Protein AF-A0AA48HYQ2-F1 (afdb_monomer)

Secondary structure (DSSP, 8-state):
-EEEEEEEEEEEEE-TTSSEEEEEEEETTTTEEEEEEEE-EEEETTTTEEEE-HHHHHHHHHHHHHHHS--GGGGGGGTT-EEEEEEE--SS--EEESS-----BPP-HHHHHHTTT-EEEEEEEEEE-SSBEEEEEEETTEEEEE-BBTT--B-B-EEEEGGGTEEEE-HHHHHHHHHHHHHHHSS-GGGGGGGTT-EEEEEEEEETTEEEEEEEEEE-

Foldseek 3Di:
DDKDFFWFFADWDAPPVLQKIWGWTADPVVRDIATAIQGQFDQDPVVRDTDHDPVSQVVSQVVCCVLQVGGSVPVVVSGGGTAIKAWDPDPVDTHIDRDDDPDADFDAPVNCVVAQVWDKWAFADWDDPQFFIWRWTDDPNHIHTDQAAPVRQGRGQWDQDPVRRDTHGDPVSNVSSQVSVCVQQVDGPVPVVVRGRFMKIWHWDDDPRGIHIHIHGDGD

Solvent-accessible surface area (backbone atoms only — not comparable to full-atom values): 12258 Å² total; per-residue (Å²): 118,49,80,44,74,66,19,29,26,75,47,75,49,61,50,100,79,70,51,35,38,36,42,32,24,36,34,80,90,77,73,44,78,47,57,29,75,47,64,29,46,43,76,37,83,88,76,74,39,75,39,89,32,70,69,46,33,50,51,48,32,53,47,34,37,71,77,66,70,31,44,75,92,47,50,77,77,49,56,71,43,64,42,54,37,35,37,37,79,46,90,91,64,61,51,38,31,81,54,90,74,89,63,64,50,77,59,48,73,66,54,36,68,74,32,61,90,39,45,78,40,37,32,68,44,77,47,74,75,72,34,33,40,34,47,27,28,56,58,97,89,40,38,32,57,29,41,33,32,74,88,63,54,46,24,54,18,38,45,78,38,75,96,71,77,40,71,43,61,33,75,72,41,39,58,46,16,54,50,41,47,24,66,72,69,74,41,58,73,95,52,49,78,74,46,50,65,26,33,32,36,37,34,52,44,75,61,88,94,44,51,45,44,26,34,43,80,74,42,128

Structure (mmCIF, N/CA/C/O backbone):
data_AF-A0AA48HYQ2-F1
#
_entry.id   AF-A0AA48HYQ2-F1
#
loop_
_atom_site.group_PDB
_atom_site.id
_atom_site.type_symbol
_atom_site.label_atom_id
_atom_site.label_alt_id
_atom_site.label_comp_id
_atom_site.label_asym_id
_atom_site.label_entity_id
_atom_site.label_seq_id
_atom_site.pdbx_PDB_ins_code
_atom_site.Cartn_x
_atom_site.Cartn_y
_atom_site.Cartn_z
_atom_site.occupancy
_atom_site.B_iso_or_equiv
_atom_site.auth_seq_id
_atom_site.auth_comp_id
_atom_site.auth_asym_id
_atom_site.auth_atom_id
_atom_site.pdbx_PDB_model_num
ATOM 1 N N . MET A 1 1 ? -7.459 -9.831 5.442 1.00 79.19 1 MET A N 1
ATOM 2 C CA . MET A 1 1 ? -8.419 -8.787 5.847 1.00 79.19 1 MET A CA 1
ATOM 3 C C . MET A 1 1 ? -9.728 -9.462 6.212 1.00 79.19 1 MET A C 1
ATOM 5 O O . MET A 1 1 ? -10.157 -10.344 5.475 1.00 79.19 1 MET A O 1
ATOM 9 N N . ILE A 1 2 ? -10.325 -9.075 7.335 1.00 88.38 2 ILE A N 1
ATOM 10 C CA . ILE A 1 2 ? -11.657 -9.504 7.777 1.00 88.38 2 ILE A CA 1
ATOM 11 C C . ILE A 1 2 ? -12.495 -8.239 7.964 1.00 88.38 2 ILE A C 1
ATOM 13 O O . ILE A 1 2 ? -11.988 -7.265 8.511 1.00 88.38 2 ILE A O 1
ATOM 17 N N . ILE A 1 3 ? -13.751 -8.244 7.523 1.00 92.38 3 ILE A N 1
ATOM 18 C CA . ILE A 1 3 ? -14.682 -7.138 7.776 1.00 92.38 3 ILE A CA 1
ATOM 19 C C . ILE A 1 3 ? -15.521 -7.498 8.999 1.00 92.38 3 ILE A C 1
ATOM 21 O O . ILE A 1 3 ? -16.123 -8.573 9.057 1.00 92.38 3 ILE A O 1
ATOM 25 N N . LYS A 1 4 ? -15.518 -6.614 9.992 1.00 94.19 4 LYS A N 1
ATOM 26 C CA . LYS A 1 4 ? -16.307 -6.715 11.215 1.00 94.19 4 LYS A CA 1
ATOM 27 C C . LYS A 1 4 ? -17.479 -5.755 11.121 1.00 94.19 4 LYS A C 1
ATOM 29 O O . LYS A 1 4 ? -17.257 -4.558 11.023 1.00 94.19 4 LYS A O 1
ATOM 34 N N . GLN A 1 5 ? -18.695 -6.289 11.104 1.00 95.06 5 GLN A N 1
ATOM 35 C CA . GLN A 1 5 ? -19.881 -5.505 10.770 1.00 95.06 5 GLN A CA 1
ATOM 36 C C . GLN A 1 5 ? -20.541 -4.885 11.998 1.00 95.06 5 GLN A C 1
ATOM 38 O O . GLN A 1 5 ? -20.636 -5.546 13.031 1.00 95.06 5 GLN A O 1
ATOM 43 N N . ASN A 1 6 ? -21.067 -3.668 11.842 1.00 94.69 6 ASN A N 1
ATOM 44 C CA . ASN A 1 6 ? -21.890 -2.971 12.839 1.00 94.69 6 ASN A CA 1
ATOM 45 C C . ASN A 1 6 ? -21.249 -2.840 14.237 1.00 94.69 6 ASN A C 1
ATOM 47 O O . ASN A 1 6 ? -21.914 -3.068 15.250 1.00 94.69 6 ASN A O 1
ATOM 51 N N . LEU A 1 7 ? -19.966 -2.482 14.319 1.00 97.12 7 LEU A N 1
ATOM 52 C CA . LEU A 1 7 ? -19.324 -2.229 15.610 1.00 97.12 7 LEU A CA 1
ATOM 53 C C . LEU A 1 7 ? -19.658 -0.817 16.097 1.00 97.12 7 LEU A C 1
ATOM 55 O O . LEU A 1 7 ? -19.570 0.136 15.329 1.00 97.12 7 LEU A O 1
ATOM 59 N N . GLU A 1 8 ? -19.989 -0.677 17.377 1.00 97.62 8 GLU A N 1
ATOM 60 C CA . GLU A 1 8 ? -20.376 0.602 17.984 1.00 97.62 8 GLU A CA 1
ATOM 61 C C . GLU A 1 8 ? -19.142 1.416 18.389 1.00 97.62 8 GLU A C 1
ATOM 63 O O . GLU A 1 8 ? -18.286 0.916 19.118 1.00 97.62 8 GLU A O 1
ATOM 68 N N . LEU A 1 9 ? -19.036 2.675 17.959 1.00 97.62 9 LEU A N 1
ATOM 69 C CA . LEU A 1 9 ? -18.004 3.594 18.442 1.00 97.62 9 LEU A CA 1
ATOM 70 C C . LEU A 1 9 ? -18.298 3.974 19.897 1.00 97.62 9 LEU A C 1
ATOM 72 O O . LEU A 1 9 ? -19.210 4.749 20.162 1.00 97.62 9 LEU A O 1
ATOM 76 N N . ILE A 1 10 ? -17.515 3.463 20.845 1.00 97.56 10 ILE A N 1
ATOM 77 C CA . ILE A 1 10 ? -17.779 3.646 22.283 1.00 97.56 10 ILE A CA 1
ATOM 78 C C . ILE A 1 10 ? -16.858 4.663 22.958 1.00 97.56 10 ILE A C 1
ATOM 80 O O . ILE A 1 10 ? -17.179 5.172 24.030 1.00 97.56 10 ILE A O 1
ATOM 84 N N . GLU A 1 11 ? -15.693 4.945 22.375 1.00 97.06 11 GLU A N 1
ATOM 85 C CA . GLU A 1 11 ? -14.695 5.814 22.997 1.00 97.06 11 GLU A CA 1
ATOM 86 C C . GLU A 1 11 ? -13.766 6.430 21.943 1.00 97.06 11 GLU A C 1
ATOM 88 O O . GLU A 1 11 ? -13.396 5.780 20.965 1.00 97.06 11 GLU A O 1
ATOM 93 N N . ILE A 1 12 ? -13.351 7.679 22.171 1.00 97.00 12 ILE A N 1
ATOM 94 C CA . ILE A 1 12 ? -12.308 8.359 21.396 1.00 97.00 12 ILE A CA 1
ATOM 95 C C . ILE A 1 12 ? -11.194 8.783 22.346 1.00 97.00 12 ILE A C 1
ATOM 97 O O . ILE A 1 12 ? -11.444 9.443 23.354 1.00 97.00 12 ILE A O 1
ATOM 101 N N . LYS A 1 13 ? -9.950 8.426 22.016 1.00 95.81 13 LYS A N 1
ATOM 102 C CA . LYS A 1 13 ? -8.756 8.832 22.773 1.00 95.81 13 LYS A CA 1
ATOM 103 C C . LYS A 1 13 ? -7.886 9.734 21.927 1.00 95.81 13 LYS A C 1
ATOM 105 O O . LYS A 1 13 ? -7.364 9.298 20.911 1.00 95.81 13 LYS A O 1
ATOM 110 N N . ARG A 1 14 ? -7.687 10.972 22.366 1.00 94.31 14 ARG A N 1
ATOM 111 C CA . ARG A 1 14 ? -6.786 11.935 21.720 1.00 94.31 14 ARG A CA 1
ATOM 112 C C . ARG A 1 14 ? -5.457 11.999 22.463 1.00 94.31 14 ARG A C 1
ATOM 114 O O . ARG A 1 14 ? -5.417 11.779 23.673 1.00 94.31 14 ARG A O 1
ATOM 121 N N . ASN A 1 15 ? -4.376 12.345 21.768 1.00 89.38 15 ASN A N 1
ATOM 122 C CA . ASN A 1 15 ? -3.176 12.805 22.469 1.00 89.38 15 ASN A CA 1
ATOM 123 C C . ASN A 1 15 ? -3.359 14.225 23.029 1.00 89.38 15 ASN A C 1
ATOM 125 O O . ASN A 1 15 ? -4.218 14.986 22.588 1.00 89.38 15 ASN A O 1
ATOM 129 N N . ASP A 1 16 ? -2.462 14.617 23.936 1.00 82.25 16 ASP A N 1
ATOM 130 C CA . ASP A 1 16 ? -2.460 15.940 24.583 1.00 82.25 16 ASP A CA 1
ATOM 131 C C . ASP A 1 16 ? -2.409 17.123 23.601 1.00 82.25 16 ASP A C 1
ATOM 133 O O . ASP A 1 16 ? -2.750 18.249 23.954 1.00 82.25 16 ASP A O 1
ATOM 137 N N . LYS A 1 17 ? -1.940 16.888 22.371 1.00 84.00 17 LYS A N 1
ATOM 138 C CA . LYS A 1 17 ? -1.802 17.915 21.330 1.00 84.00 17 LYS A CA 1
ATOM 139 C C . LYS A 1 17 ? -2.971 17.952 20.352 1.00 84.00 17 LYS A C 1
ATOM 141 O O . LYS A 1 17 ? -2.952 18.784 19.452 1.00 84.00 17 LYS A O 1
ATOM 146 N N . ASN A 1 18 ? -3.948 17.061 20.502 1.00 85.88 18 ASN A N 1
ATOM 147 C CA . ASN A 1 18 ? -5.064 16.898 19.579 1.00 85.88 18 ASN A CA 1
ATOM 148 C C . ASN A 1 18 ? -4.631 16.701 18.105 1.00 85.88 18 ASN A C 1
ATOM 150 O O . ASN A 1 18 ? -5.260 17.191 17.170 1.00 85.88 18 ASN A O 1
ATOM 154 N N . THR A 1 19 ? -3.515 16.003 17.881 1.00 89.06 19 THR A N 1
ATOM 155 C CA . THR A 1 19 ? -2.973 15.736 16.535 1.00 89.06 19 THR A CA 1
ATOM 156 C C . THR A 1 19 ? -3.219 14.308 16.057 1.00 89.06 19 THR A C 1
ATOM 158 O O . THR A 1 19 ? -3.071 14.010 14.867 1.00 89.06 19 THR A O 1
ATOM 161 N N . ASN A 1 20 ? -3.601 13.420 16.973 1.00 92.81 20 ASN A N 1
ATOM 162 C CA . ASN A 1 20 ? -4.018 12.063 16.667 1.00 92.81 20 ASN A CA 1
ATOM 163 C C . ASN A 1 20 ? -5.169 11.618 17.580 1.00 92.81 20 ASN A C 1
ATOM 165 O O . ASN A 1 20 ? -5.375 12.182 18.657 1.00 92.81 20 ASN A O 1
ATOM 169 N N . ALA A 1 21 ? -5.937 10.649 17.092 1.00 95.81 21 ALA A N 1
ATOM 170 C CA . ALA A 1 21 ? -7.081 10.082 17.784 1.00 95.81 21 ALA A CA 1
ATOM 171 C C . ALA A 1 21 ? -7.172 8.575 17.518 1.00 95.81 21 ALA A C 1
ATOM 173 O O . ALA A 1 21 ? -7.008 8.139 16.381 1.00 95.81 21 ALA A O 1
ATOM 174 N N . ASP A 1 22 ? -7.458 7.801 18.558 1.00 96.88 22 ASP A N 1
ATOM 175 C CA . ASP A 1 22 ? -7.854 6.400 18.472 1.00 96.88 22 ASP A CA 1
ATOM 176 C C . ASP A 1 22 ? -9.369 6.310 18.651 1.00 96.88 22 ASP A C 1
ATOM 178 O O . ASP A 1 22 ? -9.899 6.699 19.694 1.00 96.88 22 ASP A O 1
ATOM 182 N N . LEU A 1 23 ? -10.058 5.807 17.630 1.00 97.62 23 LEU A N 1
ATOM 183 C CA . LEU A 1 23 ? -11.492 5.538 17.651 1.00 97.62 23 LEU A CA 1
ATOM 184 C C . LEU A 1 23 ? -11.689 4.075 18.050 1.00 97.62 23 LEU A C 1
ATOM 186 O O . LEU A 1 23 ? -11.193 3.177 17.368 1.00 97.62 23 LEU A O 1
ATOM 190 N N . ILE A 1 24 ? -12.379 3.832 19.161 1.00 97.62 24 ILE A N 1
ATOM 191 C CA . ILE A 1 24 ? -12.522 2.503 19.759 1.00 97.62 24 ILE A CA 1
ATOM 192 C C . ILE A 1 24 ? -13.932 1.984 19.505 1.00 97.62 24 ILE A C 1
ATOM 194 O O . ILE A 1 24 ? -14.909 2.493 20.049 1.00 97.62 24 ILE A O 1
ATOM 198 N N . PHE A 1 25 ? -14.003 0.920 18.717 1.00 97.69 25 PHE A N 1
ATOM 199 C CA . PHE A 1 25 ? -15.228 0.265 18.289 1.00 97.69 25 PHE A CA 1
ATOM 200 C C . PHE A 1 25 ? -15.458 -1.033 19.067 1.00 97.69 25 PHE A C 1
ATOM 202 O O . PHE A 1 25 ? -14.524 -1.819 19.224 1.00 97.69 25 PHE A O 1
ATOM 209 N N . LEU A 1 26 ? -16.675 -1.280 19.547 1.00 97.06 26 LEU A N 1
ATOM 210 C CA . LEU A 1 26 ? -17.073 -2.472 20.294 1.00 97.06 26 LEU A CA 1
ATOM 211 C C . LEU A 1 26 ? -17.892 -3.417 19.411 1.00 97.06 26 LEU A C 1
ATOM 213 O O . LEU A 1 26 ? -18.935 -3.053 18.877 1.00 97.06 26 LEU A O 1
ATOM 217 N N . ASP A 1 27 ? -17.435 -4.660 19.310 1.00 95.94 27 ASP A N 1
ATOM 218 C CA .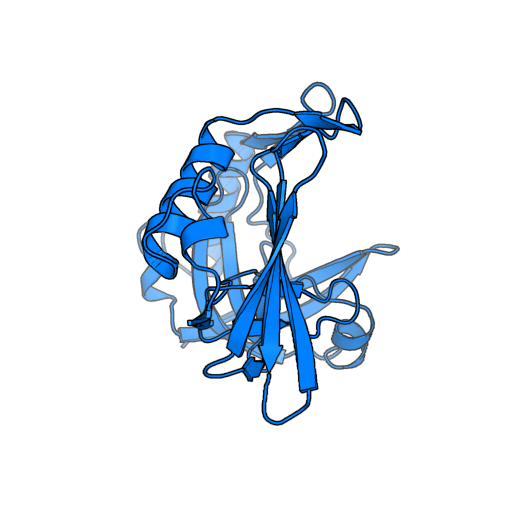 ASP A 1 27 ? -18.220 -5.776 18.786 1.00 95.94 27 ASP A CA 1
ATOM 219 C C . ASP A 1 27 ? -19.069 -6.325 19.943 1.00 95.94 27 ASP A C 1
ATOM 221 O O . ASP A 1 27 ? -18.543 -6.981 20.846 1.00 95.94 27 ASP A O 1
ATOM 225 N N . LEU A 1 28 ? -20.370 -6.015 19.945 1.00 91.00 28 LEU A N 1
ATOM 226 C CA . LEU A 1 28 ? -21.303 -6.403 21.012 1.00 91.00 28 LEU A CA 1
ATOM 227 C C . LEU A 1 28 ? -21.506 -7.923 21.110 1.00 91.00 28 LEU A C 1
ATOM 229 O O . LEU A 1 28 ? -21.812 -8.426 22.190 1.00 91.00 28 LEU A O 1
ATOM 233 N N . GLU A 1 29 ? -21.318 -8.666 20.015 1.00 92.88 29 GLU A N 1
ATOM 234 C CA . GLU A 1 29 ? -21.479 -10.123 20.013 1.00 92.88 29 GLU A CA 1
ATOM 235 C C . GLU A 1 29 ? -20.297 -10.811 20.693 1.00 92.88 29 GLU A C 1
ATOM 237 O O . GLU A 1 29 ? -20.466 -11.762 21.459 1.00 92.88 29 GLU A O 1
ATOM 242 N N . THR A 1 30 ? -19.081 -10.335 20.413 1.00 94.44 30 THR A N 1
ATOM 243 C CA . THR A 1 30 ? -17.855 -10.947 20.944 1.00 94.44 30 THR A CA 1
ATOM 244 C C . THR A 1 30 ? -17.293 -10.240 22.173 1.00 94.44 30 THR A C 1
ATOM 246 O O . THR A 1 30 ? -16.376 -10.767 22.809 1.00 94.44 30 THR A O 1
ATOM 249 N N . ASN A 1 31 ? -17.843 -9.076 22.522 1.00 92.44 31 ASN A N 1
ATOM 250 C CA . ASN A 1 31 ? -17.374 -8.179 23.575 1.00 92.44 31 ASN A CA 1
ATOM 251 C C . ASN A 1 31 ? -15.881 -7.818 23.427 1.00 92.44 31 ASN A C 1
ATOM 253 O O . ASN A 1 31 ? -15.129 -7.767 24.404 1.00 92.44 31 ASN A O 1
ATOM 257 N N . LYS A 1 32 ? -15.433 -7.625 22.180 1.00 94.50 32 LYS A N 1
ATOM 258 C CA . LYS A 1 32 ? -14.057 -7.251 21.821 1.00 94.50 32 LYS A CA 1
ATOM 259 C C . LYS A 1 32 ? -14.024 -5.849 21.241 1.00 94.50 32 LYS A C 1
ATOM 261 O O . LYS A 1 32 ? -14.943 -5.452 20.533 1.00 94.50 32 LYS A O 1
ATOM 266 N N . THR A 1 33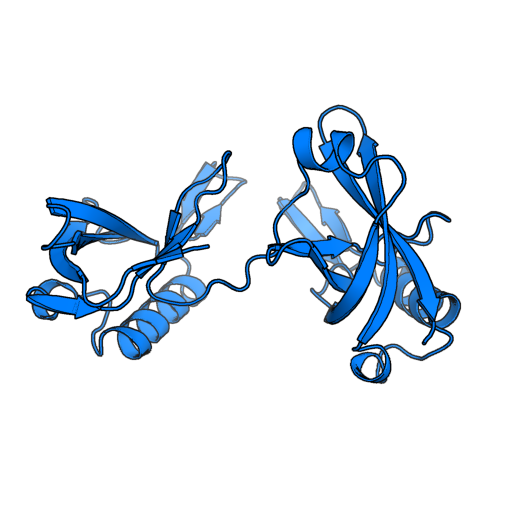 ? -12.934 -5.132 21.496 1.00 95.56 33 THR A N 1
ATOM 267 C CA . THR A 1 33 ? -12.725 -3.796 20.942 1.00 95.56 33 THR A CA 1
ATOM 268 C C . THR A 1 33 ? -11.743 -3.794 19.776 1.00 95.56 33 THR A C 1
ATOM 270 O O . THR A 1 33 ? -10.800 -4.588 19.724 1.00 95.56 33 THR A O 1
ATOM 273 N N . TYR A 1 34 ? -11.963 -2.867 18.850 1.00 95.62 34 TYR A N 1
ATOM 274 C CA . TYR A 1 34 ? -11.162 -2.632 17.657 1.00 95.62 34 TYR A CA 1
ATOM 275 C C . TYR A 1 34 ? -10.816 -1.146 17.604 1.00 95.62 34 TYR A C 1
ATOM 277 O O . TYR A 1 34 ? -11.703 -0.301 17.623 1.00 95.62 34 TYR A O 1
ATOM 285 N N . SER A 1 35 ? -9.523 -0.821 17.582 1.00 95.88 35 SER A N 1
ATOM 286 C CA . SER A 1 35 ? -9.058 0.570 17.550 1.00 95.88 35 SER A CA 1
ATOM 287 C C . SER A 1 35 ? -8.649 0.972 16.138 1.00 95.88 35 SER A C 1
ATOM 289 O O . SER A 1 35 ? -7.838 0.270 15.524 1.00 95.88 35 SER A O 1
ATOM 291 N N . VAL A 1 36 ? -9.184 2.087 15.640 1.00 95.88 36 VAL A N 1
ATOM 292 C CA . VAL A 1 36 ? -8.766 2.733 14.390 1.00 95.88 36 VAL A CA 1
ATOM 293 C C . VAL A 1 36 ? -7.982 4.002 14.722 1.00 95.88 36 VAL A C 1
ATOM 295 O O . VAL A 1 36 ? -8.502 4.905 15.373 1.00 95.88 36 VAL A O 1
ATOM 298 N N . HIS A 1 37 ? -6.738 4.082 14.247 1.00 94.75 37 HIS A N 1
ATOM 299 C CA . HIS A 1 37 ? -5.837 5.200 14.528 1.00 94.75 37 HIS A CA 1
ATOM 300 C C . HIS A 1 37 ? -5.869 6.261 13.422 1.00 94.75 37 HIS A C 1
ATOM 302 O O . HIS A 1 37 ? -5.533 5.982 12.270 1.00 94.75 37 HIS A O 1
ATOM 308 N N . MET A 1 38 ? -6.168 7.503 13.792 1.00 94.00 38 MET A N 1
ATOM 309 C CA . MET A 1 38 ? -6.150 8.672 12.915 1.00 94.00 38 MET A CA 1
ATOM 310 C C . MET A 1 38 ? -5.007 9.603 13.306 1.00 94.00 38 MET A C 1
ATOM 312 O O . MET A 1 38 ? -4.942 10.085 14.433 1.00 94.00 38 MET A O 1
ATOM 316 N N . ASN A 1 39 ? -4.104 9.897 12.368 1.00 92.94 39 ASN A N 1
ATOM 317 C CA . ASN A 1 39 ? -2.945 10.758 12.615 1.00 92.94 39 ASN A CA 1
ATOM 318 C C . ASN A 1 39 ? -2.835 11.850 11.553 1.00 92.94 39 ASN A C 1
ATOM 320 O O . ASN A 1 39 ? -2.555 11.557 10.389 1.00 92.94 39 ASN A O 1
ATOM 324 N N . ARG A 1 40 ? -2.980 13.107 11.975 1.00 93.56 40 ARG A N 1
ATOM 325 C CA . ARG A 1 40 ? -2.924 14.286 11.098 1.00 93.56 40 ARG A CA 1
ATOM 326 C C . ARG A 1 40 ? -1.499 14.745 10.793 1.00 93.56 40 ARG A C 1
ATOM 328 O O . ARG A 1 40 ? -1.298 15.568 9.912 1.00 93.56 40 ARG A O 1
ATOM 335 N N . GLN A 1 41 ? -0.502 14.205 11.489 1.00 91.94 41 GLN A N 1
ATOM 336 C CA . GLN A 1 41 ? 0.899 14.592 11.352 1.00 91.94 41 GLN A CA 1
ATOM 337 C C . GLN A 1 41 ? 1.684 13.606 10.500 1.00 91.94 41 GLN A C 1
ATOM 339 O O . GLN A 1 41 ? 1.435 12.393 10.488 1.00 91.94 41 GLN A O 1
ATOM 344 N N . LYS A 1 42 ? 2.699 14.104 9.803 1.00 88.62 42 LYS A N 1
ATOM 345 C CA . LYS A 1 42 ? 3.607 13.280 9.009 1.00 88.62 42 LYS A CA 1
ATOM 346 C C . LYS A 1 42 ? 4.862 12.974 9.811 1.00 88.62 42 LYS A C 1
ATOM 348 O O . LYS A 1 42 ? 5.403 13.828 10.504 1.00 88.62 42 LYS A O 1
ATOM 353 N N . TRP A 1 43 ? 5.342 11.737 9.717 1.00 86.25 43 TRP A N 1
ATOM 354 C CA . TRP A 1 43 ? 6.624 11.376 10.311 1.00 86.25 43 TRP A CA 1
ATOM 355 C C . TRP A 1 43 ? 7.762 12.003 9.503 1.00 86.25 43 TRP A C 1
ATOM 357 O O . TRP A 1 43 ? 8.003 11.614 8.354 1.00 86.25 43 TRP A O 1
ATOM 367 N N . ASN A 1 44 ? 8.487 12.943 10.103 1.00 82.50 44 ASN A N 1
ATOM 368 C CA . ASN A 1 44 ? 9.704 13.485 9.531 1.00 82.50 44 ASN A CA 1
ATOM 369 C C . ASN A 1 44 ? 10.895 12.615 9.956 1.00 82.50 44 ASN A C 1
ATOM 371 O O . ASN A 1 44 ? 11.351 12.632 11.098 1.00 82.50 44 ASN A O 1
ATOM 375 N N . LYS A 1 45 ? 11.446 11.863 8.998 1.00 73.81 45 LYS A N 1
ATOM 376 C CA . LYS A 1 45 ? 12.608 10.987 9.226 1.00 73.81 45 LYS A CA 1
ATOM 377 C C . LYS A 1 45 ? 13.884 11.737 9.622 1.00 73.81 45 LYS A C 1
ATOM 379 O O . LYS A 1 45 ? 14.785 11.116 10.164 1.00 73.81 45 LYS A O 1
ATOM 384 N N . LYS A 1 46 ? 14.002 13.032 9.310 1.00 75.25 46 LYS A N 1
ATOM 385 C CA . LYS A 1 46 ? 15.177 13.853 9.642 1.00 75.25 46 LYS A CA 1
ATOM 386 C C . LYS A 1 46 ? 15.181 14.254 11.111 1.00 75.25 46 LYS A C 1
ATOM 388 O O . LYS A 1 46 ? 16.235 14.266 11.733 1.00 75.25 46 LYS A O 1
ATOM 393 N N . THR A 1 47 ? 14.021 14.647 11.621 1.00 84.00 47 THR A N 1
ATOM 394 C CA . THR A 1 47 ? 13.863 15.092 13.009 1.00 84.00 47 THR A CA 1
ATOM 395 C C . THR A 1 47 ? 13.440 13.956 13.933 1.00 84.00 47 THR A C 1
ATOM 397 O O . THR A 1 47 ? 13.440 14.154 15.145 1.00 84.00 47 THR A O 1
ATOM 400 N N . GLU A 1 48 ? 13.106 12.792 13.361 1.00 84.75 48 GLU A N 1
ATOM 401 C CA . GLU A 1 48 ? 12.539 11.625 14.047 1.00 84.75 48 GLU A CA 1
ATOM 402 C C . GLU A 1 48 ? 11.327 12.011 14.901 1.00 84.75 48 GLU A C 1
ATOM 404 O O . GLU A 1 48 ? 11.145 11.562 16.032 1.00 84.75 48 GLU A O 1
ATOM 409 N N . LYS A 1 49 ? 10.509 12.916 14.356 1.00 86.19 49 LYS A N 1
ATOM 410 C CA . LYS A 1 49 ? 9.337 13.479 15.016 1.00 86.19 49 LYS A CA 1
ATOM 411 C C . LYS A 1 49 ? 8.175 13.563 14.045 1.00 86.19 49 LYS A C 1
ATOM 413 O O . LYS A 1 49 ? 8.352 13.668 12.832 1.00 86.19 49 LYS A O 1
ATOM 418 N N . PHE A 1 50 ? 6.976 13.530 14.606 1.00 87.12 50 PHE A N 1
ATOM 419 C CA . PHE A 1 50 ? 5.777 13.920 13.888 1.00 87.12 50 PHE A CA 1
ATOM 420 C C . PHE A 1 50 ? 5.729 15.444 13.779 1.00 87.12 50 PHE A C 1
ATOM 422 O O . PHE A 1 50 ? 5.896 16.145 14.779 1.00 87.12 50 PHE A O 1
ATOM 429 N N . GLU A 1 51 ? 5.543 15.928 12.558 1.00 89.88 51 GLU A N 1
ATOM 430 C CA . GLU A 1 51 ? 5.417 17.343 12.225 1.00 89.88 51 GLU A CA 1
ATOM 431 C C . GLU A 1 51 ? 4.064 17.585 11.556 1.00 89.88 51 GLU A C 1
ATOM 433 O O . GLU A 1 51 ? 3.511 16.690 10.903 1.00 89.88 51 GLU A O 1
ATOM 438 N N . ASP A 1 52 ? 3.529 18.787 11.751 1.00 91.75 52 ASP A N 1
ATOM 439 C CA . ASP A 1 52 ? 2.256 19.188 11.164 1.00 91.75 52 ASP A CA 1
ATOM 440 C C . ASP A 1 52 ? 2.369 19.208 9.636 1.00 91.75 52 ASP A C 1
ATOM 442 O O . ASP A 1 52 ? 3.353 19.686 9.069 1.00 91.75 52 ASP A O 1
ATOM 446 N N . ASP A 1 53 ? 1.364 18.642 8.974 1.00 90.38 53 ASP A N 1
ATOM 447 C CA . ASP A 1 53 ? 1.308 18.489 7.524 1.00 90.38 53 ASP A CA 1
ATOM 448 C C . ASP A 1 53 ? -0.136 18.762 7.083 1.00 90.38 53 ASP A C 1
ATOM 450 O O . ASP A 1 53 ? -1.036 17.964 7.349 1.00 90.38 53 ASP A O 1
ATOM 454 N N . GLU A 1 54 ? -0.372 19.925 6.468 1.00 91.06 54 GLU A N 1
ATOM 455 C CA . GLU A 1 54 ? -1.716 20.374 6.059 1.00 91.06 54 GLU A CA 1
ATOM 456 C C . GLU A 1 54 ? -2.390 19.399 5.089 1.00 91.06 54 GLU A C 1
ATOM 458 O O . GLU A 1 54 ? -3.597 19.167 5.177 1.00 91.06 54 GLU A O 1
ATOM 463 N N . GLU A 1 55 ? -1.618 18.802 4.179 1.00 86.50 55 GLU A N 1
ATOM 464 C CA . GLU A 1 55 ? -2.141 17.847 3.205 1.00 86.50 55 GLU A CA 1
ATOM 465 C C . GLU A 1 55 ? -2.650 16.590 3.917 1.00 86.50 55 GLU A C 1
ATOM 467 O O . GLU A 1 55 ? -3.745 16.100 3.634 1.00 86.50 55 GLU A O 1
ATOM 472 N N . LYS A 1 56 ? -1.884 16.079 4.884 1.00 88.25 56 LYS A N 1
ATOM 473 C CA . LYS A 1 56 ? -2.279 14.921 5.678 1.00 88.25 56 LYS A CA 1
ATOM 474 C C . LYS A 1 56 ? -3.450 15.233 6.606 1.00 88.25 56 LYS A C 1
ATOM 476 O O . LYS A 1 56 ? -4.362 14.414 6.691 1.00 88.25 56 LYS A O 1
ATOM 481 N N . ALA A 1 57 ? -3.457 16.396 7.254 1.00 91.06 57 ALA A N 1
ATOM 482 C CA . ALA A 1 57 ? -4.582 16.836 8.072 1.00 91.06 57 ALA A CA 1
ATOM 483 C C . ALA A 1 57 ? -5.874 16.902 7.242 1.00 91.06 57 ALA A C 1
ATOM 485 O O . ALA A 1 57 ? -6.875 16.307 7.631 1.00 91.06 57 ALA A O 1
ATOM 486 N N . THR A 1 58 ? -5.810 17.505 6.051 1.00 90.44 58 THR A N 1
ATOM 487 C CA . THR A 1 58 ? -6.945 17.600 5.120 1.00 90.44 58 THR A CA 1
ATOM 488 C C . THR A 1 58 ? -7.417 16.225 4.652 1.00 90.44 58 THR A C 1
ATOM 490 O O . THR A 1 58 ? -8.616 15.972 4.586 1.00 90.44 58 THR A O 1
ATOM 493 N N . LYS A 1 59 ? -6.493 15.301 4.353 1.00 88.44 59 LYS A N 1
ATOM 494 C CA . LYS A 1 59 ? -6.850 13.920 3.991 1.00 88.44 59 LYS A CA 1
ATOM 495 C C . LYS A 1 59 ? -7.605 13.213 5.113 1.00 88.44 59 LYS A C 1
ATOM 497 O O . LYS A 1 59 ? -8.597 12.553 4.830 1.00 88.44 59 LYS A O 1
ATOM 502 N N . VAL A 1 60 ? -7.155 13.360 6.359 1.00 91.38 60 VAL A N 1
ATOM 503 C CA . VAL A 1 60 ? -7.840 12.777 7.524 1.00 91.38 60 VAL A CA 1
ATOM 504 C C . VAL A 1 60 ? -9.220 13.406 7.716 1.00 91.38 60 VAL A C 1
ATOM 506 O O . VAL A 1 60 ? -10.184 12.674 7.897 1.00 91.38 60 VAL A O 1
ATOM 509 N N . ASP A 1 61 ? -9.340 14.732 7.625 1.00 92.25 61 ASP A N 1
ATOM 510 C CA . ASP A 1 61 ? -10.628 15.422 7.781 1.00 92.25 61 ASP A CA 1
ATOM 511 C C . ASP A 1 61 ? -11.638 15.025 6.691 1.00 92.25 61 ASP A C 1
ATOM 513 O O . ASP A 1 61 ? -12.797 14.735 6.996 1.00 92.25 61 ASP A O 1
ATOM 517 N N . ASN A 1 62 ? -11.199 14.927 5.432 1.00 92.12 62 ASN A N 1
ATOM 518 C CA . ASN A 1 62 ? -12.042 14.446 4.335 1.00 92.12 62 ASN A CA 1
ATOM 519 C C . ASN A 1 62 ? -12.489 13.000 4.558 1.00 92.12 62 ASN A C 1
ATOM 521 O O . ASN A 1 62 ? -13.648 12.675 4.316 1.00 92.12 62 ASN A O 1
ATOM 525 N N . LEU A 1 63 ? -11.584 12.147 5.041 1.00 90.94 63 LEU A N 1
ATOM 526 C CA . LEU A 1 63 ? -11.890 10.752 5.326 1.00 90.94 63 LEU A CA 1
ATOM 527 C C . LEU A 1 63 ? -12.938 10.617 6.433 1.00 90.94 63 LEU A C 1
ATOM 529 O O . LEU A 1 63 ? -13.916 9.902 6.269 1.00 90.94 63 LEU A O 1
ATOM 533 N N . LEU A 1 64 ? -12.771 11.338 7.540 1.00 93.75 64 LEU A N 1
ATOM 534 C CA . LEU A 1 64 ? -13.742 11.332 8.636 1.00 93.75 64 LEU A CA 1
ATOM 535 C C . LEU A 1 64 ? -15.096 11.897 8.205 1.00 93.75 64 LEU A C 1
ATOM 537 O O . LEU A 1 64 ? -16.133 11.373 8.599 1.00 93.75 64 LEU A O 1
ATOM 541 N N . THR A 1 65 ? -15.091 12.912 7.342 1.00 93.50 65 THR A N 1
ATOM 542 C CA . THR A 1 65 ? -16.328 13.468 6.786 1.00 93.50 65 THR A CA 1
ATOM 543 C C . THR A 1 65 ? -17.031 12.449 5.891 1.00 93.50 65 THR A C 1
ATOM 545 O O . THR A 1 65 ? -18.254 12.361 5.910 1.00 93.50 65 THR A O 1
ATOM 548 N N . GLN A 1 66 ? -16.276 11.670 5.115 1.00 92.19 66 GLN A N 1
ATOM 549 C CA . GLN A 1 66 ? -16.829 10.652 4.228 1.00 92.19 66 GLN A CA 1
ATOM 550 C C . GLN A 1 66 ? -17.377 9.445 4.998 1.00 92.19 66 GLN A C 1
ATOM 552 O O . GLN A 1 66 ? -18.487 9.006 4.715 1.00 92.19 66 GLN A O 1
ATOM 557 N N . GLU A 1 67 ? -16.606 8.920 5.951 1.00 92.25 67 GLU A N 1
ATOM 558 C CA . GLU A 1 67 ? -16.928 7.662 6.633 1.00 92.25 67 GLU A CA 1
ATOM 559 C C . GLU A 1 67 ? -17.844 7.865 7.850 1.00 92.25 67 GLU A C 1
ATOM 561 O O . GLU A 1 67 ? -18.693 7.025 8.122 1.00 92.25 67 GLU A O 1
ATOM 566 N N . LEU A 1 68 ? -17.710 8.985 8.573 1.00 92.50 68 LEU A N 1
ATOM 567 C CA . LEU A 1 68 ? -18.462 9.264 9.808 1.00 92.50 68 LEU A CA 1
ATOM 568 C C . LEU A 1 68 ? -19.340 10.523 9.725 1.00 92.50 68 LEU A C 1
ATOM 570 O O . LEU A 1 68 ? -20.037 10.848 10.678 1.00 92.50 68 LEU A O 1
ATOM 574 N N . GLY A 1 69 ? -19.278 11.302 8.639 1.00 93.06 69 GLY A N 1
ATOM 575 C CA . GLY A 1 69 ? -20.023 12.566 8.543 1.00 93.06 69 GLY A CA 1
ATOM 576 C C . GLY A 1 69 ? -19.533 13.671 9.489 1.00 93.06 69 GLY A C 1
ATOM 577 O O . GLY A 1 69 ? -20.211 14.688 9.644 1.00 93.06 69 GLY A O 1
ATOM 578 N N . VAL A 1 70 ? -18.365 13.498 10.117 1.00 94.88 70 VAL A N 1
ATOM 579 C CA . VAL A 1 70 ? -17.814 14.416 11.126 1.00 94.88 70 VAL A CA 1
ATOM 580 C C . VAL A 1 70 ? -16.398 14.870 10.779 1.00 94.88 70 VAL A C 1
ATOM 582 O O . VAL A 1 70 ? -15.689 14.246 9.996 1.00 94.88 70 VAL A O 1
ATOM 585 N N . THR A 1 71 ? -15.954 15.966 11.387 1.00 93.81 71 THR A N 1
ATOM 586 C CA . THR A 1 71 ? -14.564 16.431 11.281 1.00 93.81 71 THR A CA 1
ATOM 587 C C . THR A 1 71 ? -13.711 15.854 12.404 1.00 93.81 71 THR A C 1
ATOM 589 O O . THR A 1 71 ? -14.237 15.398 13.423 1.00 93.81 71 THR A O 1
ATOM 592 N N . PHE A 1 72 ? -12.382 15.942 12.279 1.00 93.56 72 PHE A N 1
ATOM 593 C CA . PHE A 1 72 ? -11.488 15.501 13.347 1.00 93.56 72 PHE A CA 1
ATOM 594 C C . PHE A 1 72 ? -11.751 16.210 14.682 1.00 93.56 72 PHE A C 1
ATOM 596 O O . PHE A 1 72 ? -11.569 15.610 15.737 1.00 93.56 72 PHE A O 1
ATOM 603 N N . GLU A 1 73 ? -12.200 17.464 14.670 1.00 93.44 73 GLU A N 1
ATOM 604 C CA . GLU A 1 73 ? -12.498 18.221 15.895 1.00 93.44 73 GLU A CA 1
ATOM 605 C C . GLU A 1 73 ? -13.799 17.782 16.581 1.00 93.44 73 GLU A C 1
ATOM 607 O O . GLU A 1 73 ? -13.930 17.953 17.787 1.00 93.44 73 GLU A O 1
ATOM 612 N N . ASN A 1 74 ? -14.732 17.179 15.838 1.00 94.25 74 ASN A N 1
ATOM 613 C CA . ASN A 1 74 ? -16.060 16.812 16.334 1.00 94.25 74 ASN A CA 1
ATOM 614 C C . ASN A 1 74 ? -16.262 15.293 16.428 1.00 94.25 74 ASN A C 1
ATOM 616 O O . ASN A 1 74 ? -17.399 14.839 16.480 1.00 94.25 74 ASN A O 1
ATOM 620 N N . LEU A 1 75 ? -15.190 14.495 16.439 1.00 94.38 75 LEU A N 1
ATOM 621 C CA . LEU A 1 75 ? -15.272 13.029 16.487 1.00 94.38 75 LEU A CA 1
ATOM 622 C C . LEU A 1 75 ? -16.209 12.515 17.591 1.00 94.38 75 LEU A C 1
ATOM 624 O O . LEU A 1 75 ? -16.936 11.551 17.379 1.00 94.38 75 LEU A O 1
ATOM 628 N N . GLU A 1 76 ? -16.227 13.166 18.754 1.00 95.38 76 GLU A N 1
ATOM 629 C CA . GLU A 1 76 ? -17.038 12.787 19.913 1.00 95.38 76 GLU A CA 1
ATOM 630 C C . GLU A 1 76 ? -18.543 12.759 19.620 1.00 95.38 76 GLU A C 1
ATOM 632 O O . GLU A 1 76 ? -19.279 12.057 20.310 1.00 95.38 76 GLU A O 1
ATOM 637 N N . THR A 1 77 ? -19.014 13.475 18.592 1.00 96.44 77 THR A N 1
ATOM 638 C CA . THR A 1 77 ? -20.429 13.450 18.204 1.00 96.44 77 THR A CA 1
ATOM 639 C C . THR A 1 77 ? -20.837 12.153 17.509 1.00 96.44 77 THR A C 1
ATOM 641 O O . THR A 1 77 ? -22.030 11.891 17.430 1.00 96.44 77 THR A O 1
ATOM 644 N N . ALA A 1 78 ? -19.876 11.357 17.030 1.00 95.19 78 ALA A N 1
ATOM 645 C CA . ALA A 1 78 ? -20.115 10.058 16.399 1.00 95.19 78 ALA A CA 1
ATOM 646 C C . ALA A 1 78 ? -20.142 8.888 17.407 1.00 95.19 78 ALA A C 1
ATOM 648 O O . ALA A 1 78 ? -20.340 7.737 17.019 1.00 95.19 78 ALA A O 1
ATOM 649 N N . ILE A 1 79 ? -19.923 9.140 18.708 1.00 97.19 79 ILE A N 1
ATOM 650 C CA . ILE A 1 79 ? -20.015 8.094 19.740 1.00 97.19 79 ILE A CA 1
ATOM 651 C C . ILE A 1 79 ? -21.445 7.534 19.774 1.00 97.19 79 ILE A C 1
ATOM 653 O O . ILE A 1 79 ? -22.415 8.285 19.871 1.00 97.19 79 ILE A O 1
ATOM 657 N N . GLY A 1 80 ? -21.561 6.207 19.729 1.00 95.12 80 GLY A N 1
ATOM 658 C CA . GLY A 1 80 ? -22.815 5.458 19.642 1.00 95.12 80 GLY A CA 1
ATOM 659 C C . GLY A 1 80 ? -23.215 5.078 18.213 1.00 95.12 80 GLY A C 1
ATOM 660 O O . GLY A 1 80 ? -24.145 4.294 18.032 1.00 95.12 80 GLY A O 1
ATOM 661 N N . GLU A 1 81 ? -22.529 5.591 17.187 1.00 96.19 81 GLU A N 1
ATOM 662 C CA . GLU A 1 81 ? -22.742 5.141 15.811 1.00 96.19 81 GLU A CA 1
ATOM 663 C C . GLU A 1 81 ? -22.109 3.771 15.554 1.00 96.19 81 GLU A C 1
ATOM 665 O O . GLU A 1 81 ? -21.062 3.426 16.108 1.00 96.19 81 GLU A O 1
ATOM 670 N N . THR A 1 82 ? -22.733 2.996 14.670 1.00 96.06 82 THR A N 1
ATOM 671 C CA . THR A 1 82 ? -22.261 1.671 14.262 1.00 96.06 82 THR A CA 1
ATOM 672 C C . THR A 1 82 ? -21.608 1.725 12.893 1.00 96.06 82 THR A C 1
ATOM 674 O O . THR A 1 82 ? -22.211 2.253 11.960 1.00 96.06 82 THR A O 1
ATOM 677 N N . HIS A 1 83 ? -20.435 1.110 12.757 1.00 95.44 83 HIS A N 1
ATOM 678 C CA . HIS A 1 83 ? -19.657 1.114 11.519 1.00 95.44 83 HIS A CA 1
ATOM 679 C C . HIS A 1 83 ? -19.053 -0.258 11.211 1.00 95.44 83 HIS A C 1
ATOM 681 O O . HIS A 1 83 ? -18.766 -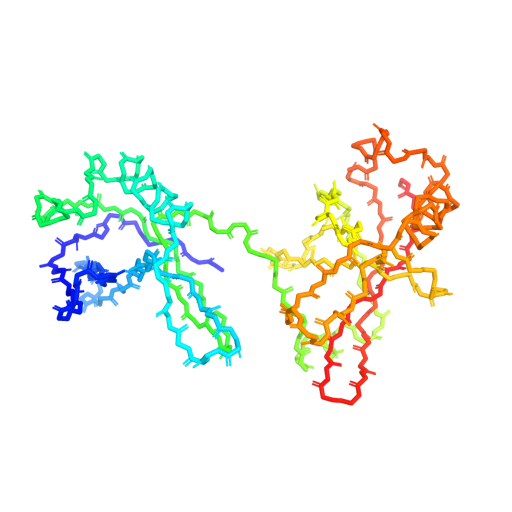1.052 12.113 1.00 95.44 83 HIS A O 1
ATOM 687 N N . ASP A 1 84 ? -18.839 -0.527 9.925 1.00 96.25 84 ASP A N 1
ATOM 688 C CA . ASP A 1 84 ? -18.077 -1.690 9.474 1.00 96.25 84 ASP A CA 1
ATOM 689 C C . ASP A 1 84 ? -16.577 -1.390 9.586 1.00 96.25 84 ASP A C 1
ATOM 691 O O . ASP A 1 84 ? -16.087 -0.377 9.091 1.00 96.25 84 ASP A O 1
ATOM 695 N N . ILE A 1 85 ? -15.831 -2.284 10.232 1.00 95.69 85 ILE A N 1
ATOM 696 C CA . ILE A 1 85 ? -14.401 -2.116 10.494 1.00 95.69 85 ILE A CA 1
ATOM 697 C C . ILE A 1 85 ? -13.594 -3.150 9.716 1.00 95.69 85 ILE A C 1
ATOM 699 O O . ILE A 1 85 ? -13.795 -4.362 9.837 1.00 95.69 85 ILE A O 1
ATOM 703 N N . TYR A 1 86 ? -12.620 -2.666 8.952 1.00 93.25 86 TYR A N 1
ATOM 704 C CA . TYR A 1 86 ? -11.686 -3.488 8.194 1.00 93.25 86 TYR A CA 1
ATOM 705 C C . TYR A 1 86 ? -10.505 -3.867 9.086 1.00 93.25 86 TYR A C 1
ATOM 707 O O . TYR A 1 86 ? -9.706 -3.015 9.473 1.00 93.25 86 TYR A O 1
ATOM 715 N N . VAL A 1 87 ? -10.386 -5.154 9.404 1.00 91.50 87 VAL A N 1
ATOM 716 C CA . VAL A 1 87 ? -9.358 -5.714 10.289 1.00 91.50 87 VAL A CA 1
ATOM 717 C C . VAL A 1 87 ? -8.242 -6.343 9.457 1.00 91.50 87 VAL A C 1
ATOM 719 O O . VAL A 1 87 ? -8.455 -7.312 8.712 1.00 91.50 87 VAL A O 1
ATOM 722 N N . TYR A 1 88 ? -7.028 -5.811 9.598 1.00 85.56 88 TYR A N 1
ATOM 723 C CA . TYR A 1 88 ? -5.822 -6.299 8.935 1.00 85.56 88 TYR A CA 1
ATOM 724 C C . TYR A 1 88 ? -4.937 -7.006 9.958 1.00 85.56 88 TYR A C 1
ATOM 726 O O . TYR A 1 88 ? -4.261 -6.378 10.765 1.00 85.56 88 TYR A O 1
ATOM 734 N N . GLU A 1 89 ? -4.932 -8.336 9.912 1.00 82.06 89 GLU A N 1
ATOM 735 C CA . GLU A 1 89 ? -4.174 -9.199 10.829 1.00 82.06 89 GLU A CA 1
ATOM 736 C C . GLU A 1 89 ? -2.722 -9.440 10.365 1.00 82.06 89 GLU A C 1
ATOM 738 O O . GLU A 1 89 ? -2.172 -10.525 10.558 1.00 82.06 89 GLU A O 1
ATOM 743 N N . ASP A 1 90 ? -2.096 -8.455 9.709 1.00 72.81 90 ASP A N 1
ATOM 744 C CA . ASP A 1 90 ? -0.692 -8.569 9.296 1.00 72.81 90 ASP A CA 1
ATOM 745 C C . ASP A 1 90 ? 0.192 -8.858 10.524 1.00 72.81 90 ASP A C 1
ATOM 747 O O . ASP A 1 90 ? 0.060 -8.224 11.572 1.00 72.81 90 ASP A O 1
ATOM 751 N N . LYS A 1 91 ? 1.093 -9.840 10.401 1.00 56.03 91 LYS A N 1
ATOM 752 C CA . LYS A 1 91 ? 1.942 -10.313 11.504 1.00 56.03 91 LYS A CA 1
ATOM 753 C C . LYS A 1 91 ? 2.915 -9.255 12.010 1.00 56.03 91 LYS A C 1
ATOM 755 O O . LYS A 1 91 ? 3.300 -9.310 13.175 1.00 56.03 91 LYS A O 1
ATOM 760 N N . GLU A 1 92 ? 3.350 -8.340 11.150 1.00 62.69 92 GLU A N 1
ATOM 761 C CA . GLU A 1 92 ? 4.313 -7.306 11.525 1.00 62.69 92 GLU A CA 1
ATOM 762 C C . GLU A 1 92 ? 3.626 -6.021 11.982 1.00 62.69 92 GLU A C 1
ATOM 764 O O . GLU A 1 92 ? 4.175 -5.289 12.811 1.00 62.69 92 GLU A O 1
ATOM 769 N N . ARG A 1 93 ? 2.450 -5.715 11.423 1.00 71.25 93 ARG A N 1
ATOM 770 C CA . ARG A 1 93 ? 1.733 -4.457 11.662 1.00 71.25 93 ARG A CA 1
ATOM 771 C C . ARG A 1 93 ? 0.222 -4.666 11.596 1.00 71.25 93 ARG A C 1
ATOM 773 O O . ARG A 1 93 ? -0.394 -4.239 10.623 1.00 71.25 93 ARG A O 1
ATOM 780 N N . PRO A 1 94 ? -0.390 -5.299 12.606 1.00 80.75 94 PRO A N 1
ATOM 781 C CA . PRO A 1 94 ? -1.835 -5.401 12.639 1.00 80.75 94 PRO A CA 1
ATOM 782 C C . PRO A 1 94 ? -2.437 -4.006 12.825 1.00 80.75 94 PRO A C 1
ATOM 784 O O . PRO A 1 94 ? -1.961 -3.222 13.650 1.00 80.75 94 PRO A O 1
ATOM 787 N N . PHE A 1 95 ? -3.477 -3.691 12.063 1.00 89.44 95 PHE A N 1
ATOM 788 C CA . PHE A 1 95 ? -4.203 -2.432 12.197 1.00 89.44 95 PHE A CA 1
ATOM 789 C C . PHE A 1 95 ? -5.666 -2.596 11.778 1.00 89.44 95 PHE A C 1
ATOM 791 O O . PHE A 1 95 ? -6.025 -3.550 11.088 1.00 89.44 95 PHE A O 1
ATOM 798 N N . ASN A 1 96 ? -6.508 -1.653 12.198 1.00 93.56 96 ASN A N 1
ATOM 799 C CA . ASN A 1 96 ? -7.897 -1.563 11.759 1.00 93.56 96 ASN A CA 1
ATOM 800 C C . ASN A 1 96 ? -8.112 -0.255 10.997 1.00 93.56 96 ASN A C 1
ATOM 802 O O . ASN A 1 96 ? -7.416 0.731 11.248 1.00 93.56 96 ASN A O 1
ATOM 806 N N . SER A 1 97 ? -9.087 -0.242 10.096 1.00 92.00 97 SER A N 1
ATOM 807 C CA . SER A 1 97 ? -9.445 0.926 9.292 1.00 92.00 97 SER A CA 1
ATOM 808 C C . SER A 1 97 ? -10.961 1.064 9.167 1.00 92.00 97 SER A C 1
ATOM 810 O O . SER A 1 97 ? -11.671 0.059 9.166 1.00 92.00 97 SER A O 1
ATOM 812 N N . LEU A 1 98 ? -11.439 2.304 9.027 1.00 93.06 98 LEU A N 1
ATOM 813 C CA . LEU A 1 98 ? -12.835 2.613 8.680 1.00 93.06 98 LEU A CA 1
ATOM 814 C C . LEU A 1 98 ? -13.169 2.277 7.222 1.00 93.06 98 LEU A C 1
ATOM 816 O O . LEU A 1 98 ? -14.324 2.109 6.868 1.00 93.06 98 LEU A O 1
ATOM 820 N N . PHE A 1 99 ? -12.149 2.163 6.378 1.00 88.06 99 PHE A N 1
ATOM 821 C CA . PHE A 1 99 ? -12.285 1.968 4.941 1.00 88.06 99 PHE A CA 1
ATOM 822 C C . PHE A 1 99 ? -11.332 0.874 4.462 1.00 88.06 99 PHE A C 1
ATOM 824 O O . PHE A 1 99 ? -10.319 0.574 5.112 1.00 88.06 99 PHE A O 1
ATOM 831 N N . GLU A 1 100 ? -11.626 0.296 3.299 1.00 84.12 100 GLU A N 1
ATOM 832 C CA . GLU A 1 100 ? -10.721 -0.651 2.660 1.00 84.12 100 GLU A CA 1
ATOM 833 C C . GLU A 1 100 ? -9.408 0.055 2.297 1.00 84.12 100 GLU A C 1
ATOM 835 O O . GLU A 1 100 ? -9.356 0.969 1.471 1.00 84.12 100 GLU A O 1
ATOM 840 N N . VAL A 1 101 ? -8.320 -0.360 2.941 1.00 75.88 101 VAL A N 1
ATOM 841 C CA . VAL A 1 101 ? -6.993 0.159 2.666 1.00 75.88 101 VAL A CA 1
ATOM 842 C C . VAL A 1 101 ? -6.429 -0.649 1.514 1.00 75.88 101 VAL A C 1
ATOM 844 O O . VAL A 1 101 ? -6.039 -1.805 1.668 1.00 75.88 101 VAL A O 1
ATOM 847 N N . ASN A 1 102 ? -6.313 -0.001 0.359 1.00 64.31 102 ASN A N 1
ATOM 848 C CA . ASN A 1 102 ? -5.579 -0.517 -0.795 1.00 64.31 102 ASN A CA 1
ATOM 849 C C . ASN A 1 102 ? -4.054 -0.453 -0.571 1.00 64.31 102 ASN A C 1
ATOM 851 O O . ASN A 1 102 ? -3.296 -0.054 -1.456 1.00 64.31 102 ASN A O 1
ATOM 855 N N . GLU A 1 103 ? -3.582 -0.797 0.631 1.00 67.12 103 GLU A N 1
ATOM 856 C CA . GLU A 1 103 ? -2.158 -0.802 0.936 1.00 67.12 103 GLU A CA 1
ATOM 857 C C . GLU A 1 103 ? -1.495 -1.982 0.245 1.00 67.12 103 GLU A C 1
ATOM 859 O O . GLU A 1 103 ? -1.975 -3.116 0.249 1.00 67.12 103 GLU A O 1
ATOM 864 N N . VAL A 1 104 ? -0.357 -1.687 -0.368 1.00 74.25 104 VAL A N 1
ATOM 865 C CA . VAL A 1 104 ? 0.436 -2.692 -1.044 1.00 74.25 104 VAL A CA 1
ATOM 866 C C . VAL A 1 104 ? 1.461 -3.241 -0.057 1.00 74.25 104 VAL A C 1
ATOM 868 O O . VAL A 1 104 ? 2.396 -2.539 0.342 1.00 74.25 104 VAL A O 1
ATOM 871 N N . SER A 1 105 ? 1.274 -4.493 0.349 1.00 81.50 105 SER A N 1
ATOM 872 C CA . SER A 1 105 ? 2.108 -5.181 1.330 1.00 81.50 105 SER A CA 1
ATOM 873 C C . SER A 1 105 ? 3.536 -5.391 0.821 1.00 81.50 105 SER A C 1
ATOM 875 O O . SER A 1 105 ? 3.817 -5.428 -0.382 1.00 81.50 105 SER A O 1
ATOM 877 N N . LYS A 1 106 ? 4.470 -5.561 1.762 1.00 82.06 106 LYS A N 1
ATOM 878 C CA . LYS A 1 106 ? 5.830 -6.031 1.469 1.00 82.06 106 LYS A CA 1
ATOM 879 C C . LYS A 1 106 ? 5.899 -7.546 1.661 1.00 82.06 106 LYS A C 1
ATOM 881 O O . LYS A 1 106 ? 5.236 -8.057 2.558 1.00 82.06 106 LYS A O 1
ATOM 886 N N . PRO A 1 107 ? 6.690 -8.272 0.854 1.00 88.25 107 PRO A N 1
ATOM 887 C CA . PRO A 1 107 ? 6.944 -9.680 1.129 1.00 88.25 107 PRO A CA 1
ATOM 888 C C . PRO A 1 107 ? 7.768 -9.836 2.414 1.00 88.25 107 PRO A C 1
ATOM 890 O O . PRO A 1 107 ? 8.599 -8.982 2.733 1.00 88.25 107 PRO A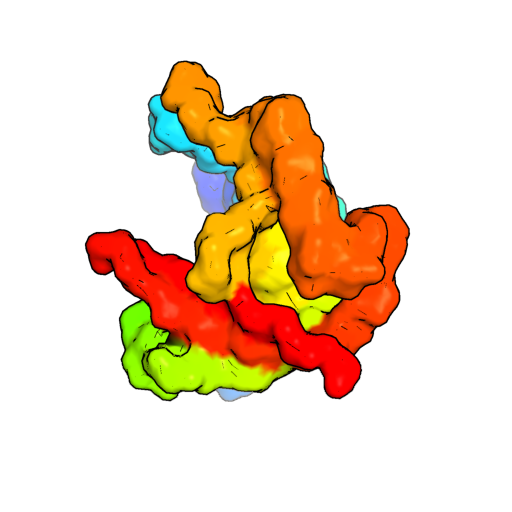 O 1
ATOM 893 N N . ASP A 1 108 ? 7.572 -10.954 3.104 1.00 87.31 108 ASP A N 1
ATOM 894 C CA . ASP A 1 108 ? 8.315 -11.357 4.297 1.00 87.31 108 ASP A CA 1
ATOM 895 C C . ASP A 1 108 ? 9.029 -12.710 4.080 1.00 87.31 108 ASP A C 1
ATOM 897 O O . ASP A 1 108 ? 9.023 -13.294 2.989 1.00 87.31 108 ASP A O 1
ATOM 901 N N . GLU A 1 109 ? 9.663 -13.229 5.134 1.00 89.50 109 GLU A N 1
ATOM 902 C CA . GLU A 1 109 ? 10.352 -14.523 5.088 1.00 89.50 109 GLU A CA 1
ATOM 903 C C . GLU A 1 109 ? 9.398 -15.693 4.800 1.00 89.50 109 GLU A C 1
ATOM 905 O O . GLU A 1 109 ? 9.782 -16.663 4.139 1.00 89.50 109 GLU A O 1
ATOM 910 N N . LEU A 1 110 ? 8.157 -15.626 5.290 1.00 88.56 110 LEU A N 1
ATOM 911 C CA . LEU A 1 110 ? 7.167 -16.681 5.087 1.00 88.56 110 LEU A CA 1
ATOM 912 C C . LEU A 1 110 ? 6.710 -16.722 3.632 1.00 88.56 110 LEU A C 1
ATOM 914 O O . LEU A 1 110 ? 6.685 -17.801 3.039 1.00 88.56 110 LEU A O 1
ATOM 918 N N . PHE A 1 111 ? 6.424 -15.560 3.047 1.00 91.31 111 PHE A N 1
ATOM 919 C CA . PHE A 1 111 ? 6.123 -15.410 1.631 1.00 91.31 111 PHE A CA 1
ATOM 920 C C . PHE A 1 111 ? 7.274 -15.956 0.782 1.00 91.31 111 PHE A C 1
ATOM 922 O O . PHE A 1 111 ? 7.053 -16.779 -0.108 1.00 91.31 111 PHE A O 1
ATOM 929 N N . PHE A 1 112 ? 8.514 -15.568 1.101 1.00 91.00 112 PHE A N 1
ATOM 930 C CA . PHE A 1 112 ? 9.705 -16.048 0.399 1.00 91.00 112 PHE A CA 1
ATOM 931 C C . PHE A 1 112 ? 9.828 -17.576 0.442 1.00 91.00 112 PHE A C 1
ATOM 933 O O . PHE A 1 112 ? 10.050 -18.213 -0.588 1.00 91.00 112 PHE A O 1
ATOM 940 N N . LYS A 1 113 ? 9.651 -18.187 1.620 1.00 92.12 113 LYS A N 1
ATOM 941 C CA . LYS A 1 113 ? 9.712 -19.648 1.778 1.00 92.12 113 LYS A CA 1
ATOM 942 C C . LYS A 1 113 ? 8.585 -20.357 1.030 1.00 92.12 113 LYS A C 1
ATOM 944 O O . LYS A 1 113 ? 8.838 -21.393 0.420 1.00 92.12 113 LYS A O 1
ATOM 949 N N . LYS A 1 114 ? 7.369 -19.807 1.067 1.00 94.50 114 LYS A N 1
ATOM 950 C CA . LYS A 1 114 ? 6.179 -20.393 0.437 1.00 94.50 114 LYS A CA 1
ATOM 951 C C . LYS A 1 114 ? 6.257 -20.362 -1.090 1.00 94.50 114 LYS A C 1
ATOM 953 O O . LYS A 1 114 ? 5.926 -21.356 -1.728 1.00 94.50 114 LYS A O 1
ATOM 958 N N . TYR A 1 115 ? 6.742 -19.264 -1.667 1.00 94.56 115 TYR A N 1
ATOM 959 C CA . TYR A 1 115 ? 6.704 -19.016 -3.114 1.00 94.56 115 TYR A CA 1
ATOM 960 C C . TYR A 1 115 ? 8.076 -19.028 -3.788 1.00 94.56 115 TYR A C 1
ATOM 962 O O . TYR A 1 115 ? 8.256 -18.429 -4.842 1.00 94.56 115 TYR A O 1
ATOM 970 N N . ARG A 1 116 ? 9.059 -19.734 -3.219 1.00 88.50 116 ARG A N 1
ATOM 971 C CA . ARG A 1 116 ? 10.442 -19.769 -3.727 1.00 88.50 116 ARG A CA 1
ATOM 972 C C . ARG A 1 116 ? 10.569 -20.163 -5.211 1.00 88.50 116 ARG A C 1
ATOM 974 O O . ARG A 1 116 ? 11.524 -19.753 -5.859 1.00 88.50 116 ARG A O 1
ATOM 981 N N . GLY A 1 117 ? 9.634 -20.959 -5.740 1.00 88.88 117 GLY A N 1
ATOM 982 C CA . GLY A 1 117 ? 9.586 -21.372 -7.156 1.00 88.88 117 GLY A CA 1
ATOM 983 C C . GLY A 1 117 ? 8.886 -20.385 -8.102 1.00 88.88 117 GLY A C 1
ATOM 984 O O . GLY A 1 117 ? 8.796 -20.638 -9.303 1.00 88.88 117 GLY A O 1
ATOM 985 N N . GLY A 1 118 ? 8.398 -19.273 -7.561 1.00 94.00 118 GLY A N 1
ATOM 986 C CA . GLY A 1 118 ? 7.559 -18.303 -8.240 1.00 94.00 118 GLY A CA 1
ATOM 987 C C . GLY A 1 118 ? 6.068 -18.639 -8.173 1.00 94.00 118 GLY A C 1
ATOM 988 O O . GLY A 1 118 ? 5.677 -19.782 -7.934 1.00 94.00 118 GLY A O 1
ATOM 989 N N . ILE A 1 119 ? 5.236 -17.622 -8.370 1.00 96.06 119 ILE A N 1
ATOM 990 C CA . ILE A 1 119 ? 3.775 -17.714 -8.380 1.00 96.06 119 ILE A CA 1
ATOM 991 C C . ILE A 1 119 ? 3.208 -16.934 -9.561 1.00 96.06 119 ILE A C 1
ATOM 993 O O . ILE A 1 119 ? 3.595 -15.792 -9.795 1.00 96.06 119 ILE A O 1
ATOM 997 N N . GLU A 1 120 ? 2.299 -17.552 -10.307 1.00 96.62 120 GLU A N 1
ATOM 998 C CA . GLU A 1 120 ? 1.568 -16.878 -11.377 1.00 96.62 120 GLU A CA 1
ATOM 999 C C . GLU A 1 120 ? 0.388 -16.094 -10.809 1.00 96.62 120 GLU A C 1
ATOM 1001 O O . GLU A 1 120 ? -0.304 -16.539 -9.892 1.00 96.62 120 GLU A O 1
ATOM 1006 N N . THR A 1 121 ? 0.179 -14.907 -11.357 1.00 96.44 121 THR A N 1
ATOM 1007 C CA . THR A 1 121 ? -0.953 -14.033 -11.057 1.00 96.44 121 THR A CA 1
ATOM 1008 C C . THR A 1 121 ? -1.190 -13.118 -12.257 1.00 96.44 121 THR A C 1
ATOM 1010 O O . THR A 1 121 ? -0.549 -13.260 -13.301 1.00 96.44 121 THR A O 1
ATOM 1013 N N . THR A 1 122 ? -2.110 -12.176 -12.123 1.00 96.62 122 THR A N 1
ATOM 1014 C CA . THR A 1 122 ? -2.396 -11.167 -13.134 1.00 96.62 122 THR A CA 1
ATOM 1015 C C . THR A 1 122 ? -2.084 -9.770 -12.622 1.00 96.62 122 THR A C 1
ATOM 1017 O O . THR A 1 122 ? -2.096 -9.504 -11.416 1.00 96.62 122 THR A O 1
ATOM 1020 N N . ILE A 1 123 ? -1.806 -8.865 -13.554 1.00 96.31 123 ILE A N 1
ATOM 1021 C CA . ILE A 1 123 ? -1.669 -7.439 -13.261 1.00 96.31 123 ILE A CA 1
ATOM 1022 C C . ILE A 1 123 ? -3.038 -6.903 -12.833 1.00 96.31 123 ILE A C 1
ATOM 1024 O O . ILE A 1 123 ? -4.014 -7.033 -13.569 1.00 96.31 123 ILE A O 1
ATOM 1028 N N . ASP A 1 124 ? -3.100 -6.313 -11.644 1.00 95.00 124 ASP A N 1
ATOM 1029 C CA . ASP A 1 124 ? -4.299 -5.661 -11.106 1.00 95.00 124 ASP A CA 1
ATOM 1030 C C . ASP A 1 124 ? -4.277 -4.152 -11.389 1.00 95.00 124 ASP A C 1
ATOM 1032 O O . ASP A 1 124 ? -5.313 -3.573 -11.695 1.00 95.00 124 ASP A O 1
ATOM 1036 N N . GLU A 1 125 ? -3.097 -3.522 -11.338 1.00 94.75 125 GLU A N 1
ATOM 1037 C CA . GLU A 1 125 ? -2.926 -2.084 -11.580 1.00 94.75 125 GLU A CA 1
ATOM 1038 C C . GLU A 1 125 ? -1.477 -1.745 -11.982 1.00 94.75 125 GLU A C 1
ATOM 1040 O O . GLU A 1 125 ? -0.529 -2.433 -11.588 1.00 94.75 125 GLU A O 1
ATOM 1045 N N . ILE A 1 126 ? -1.291 -0.663 -12.750 1.00 94.19 126 ILE A N 1
ATOM 1046 C CA . ILE A 1 126 ? 0.027 -0.087 -13.053 1.00 94.19 126 ILE A CA 1
ATOM 1047 C C . ILE A 1 126 ? 0.054 1.407 -12.701 1.00 94.19 126 ILE A C 1
ATOM 1049 O O . ILE A 1 126 ? -0.598 2.243 -13.333 1.00 94.19 126 ILE A O 1
ATOM 1053 N N . GLU A 1 127 ? 0.893 1.768 -11.735 1.00 93.19 127 GLU A N 1
ATOM 1054 C CA . GLU A 1 127 ? 0.988 3.126 -11.189 1.00 93.19 127 GLU A CA 1
ATOM 1055 C C . GLU A 1 127 ? 2.369 3.735 -11.464 1.00 93.19 127 GLU A C 1
ATOM 1057 O O . GLU A 1 127 ? 3.380 3.039 -11.377 1.00 93.19 127 GLU A O 1
ATOM 1062 N N . ASP A 1 128 ? 2.435 5.038 -11.749 1.00 90.50 128 ASP A N 1
ATOM 1063 C CA . ASP A 1 128 ? 3.681 5.802 -11.638 1.00 90.50 128 ASP A CA 1
ATOM 1064 C C . ASP A 1 128 ? 3.651 6.654 -10.361 1.00 90.50 128 ASP A C 1
ATOM 1066 O O . ASP A 1 128 ? 2.813 7.542 -10.226 1.00 90.50 128 ASP A O 1
ATOM 1070 N N . THR A 1 129 ? 4.574 6.397 -9.430 1.00 86.56 129 THR A N 1
ATOM 1071 C CA . THR A 1 129 ? 4.635 7.096 -8.137 1.00 86.56 129 THR A CA 1
ATOM 1072 C C . THR A 1 129 ? 5.570 8.304 -8.119 1.00 86.56 129 THR A C 1
ATOM 1074 O O . THR A 1 129 ? 5.900 8.803 -7.043 1.00 86.56 129 THR A O 1
ATOM 1077 N N . GLY A 1 130 ? 6.054 8.757 -9.282 1.00 87.44 130 GLY A N 1
ATOM 1078 C CA . GLY A 1 130 ? 6.980 9.894 -9.401 1.00 87.44 130 GLY A CA 1
ATOM 1079 C C . GLY A 1 130 ? 8.437 9.561 -9.050 1.00 87.44 130 GLY A C 1
ATOM 1080 O O . GLY A 1 130 ? 9.313 10.423 -9.093 1.00 87.44 130 GLY A O 1
ATOM 1081 N N . ASP A 1 131 ? 8.716 8.308 -8.685 1.00 88.69 131 ASP A N 1
ATOM 1082 C CA . ASP A 1 131 ? 10.060 7.766 -8.458 1.00 88.69 131 ASP A CA 1
ATOM 1083 C C . ASP A 1 131 ? 10.234 6.336 -9.012 1.00 88.69 131 ASP A C 1
ATOM 1085 O O . ASP A 1 131 ? 11.348 5.795 -9.015 1.00 88.69 131 ASP A O 1
ATOM 1089 N N . ARG A 1 132 ? 9.145 5.688 -9.443 1.00 93.12 132 ARG A N 1
ATOM 1090 C CA . ARG A 1 132 ? 9.117 4.353 -10.051 1.00 93.12 132 ARG A CA 1
ATOM 1091 C C . ARG A 1 132 ? 7.754 4.065 -10.676 1.00 93.12 132 ARG A C 1
ATOM 1093 O O . ARG A 1 132 ? 6.738 4.521 -10.162 1.00 93.12 132 ARG A O 1
ATOM 1100 N N . ILE A 1 133 ? 7.746 3.181 -11.666 1.00 94.19 133 ILE A N 1
ATOM 1101 C CA . ILE A 1 133 ? 6.541 2.488 -12.122 1.00 94.19 133 ILE A CA 1
ATOM 1102 C C . ILE A 1 133 ? 6.359 1.216 -11.279 1.00 94.19 133 ILE A C 1
ATOM 1104 O O . ILE A 1 133 ? 7.301 0.432 -11.109 1.00 94.19 133 ILE A O 1
ATOM 1108 N N . ARG A 1 134 ? 5.161 1.020 -10.725 1.00 93.94 134 ARG A N 1
ATOM 1109 C CA . ARG A 1 134 ? 4.757 -0.149 -9.936 1.00 93.94 134 ARG A CA 1
ATOM 1110 C C . ARG A 1 134 ? 3.818 -1.020 -10.752 1.00 93.94 134 ARG A C 1
ATOM 1112 O O . ARG A 1 134 ? 2.816 -0.533 -11.257 1.00 93.94 134 ARG A O 1
ATOM 1119 N N . ILE A 1 135 ? 4.126 -2.309 -10.813 1.00 95.88 135 ILE A N 1
ATOM 1120 C CA . ILE A 1 135 ? 3.202 -3.351 -11.257 1.00 95.88 135 ILE A CA 1
ATOM 1121 C C . ILE A 1 135 ? 2.562 -3.924 -10.002 1.00 95.88 135 ILE A C 1
ATOM 1123 O O . ILE A 1 135 ? 3.265 -4.531 -9.190 1.00 95.88 135 ILE A O 1
ATOM 1127 N N . ILE A 1 136 ? 1.270 -3.681 -9.817 1.00 95.38 136 ILE A N 1
ATOM 1128 C CA . ILE A 1 136 ? 0.499 -4.109 -8.653 1.00 95.38 136 ILE A CA 1
ATOM 1129 C C . ILE A 1 136 ? -0.302 -5.356 -9.028 1.00 95.38 136 ILE A C 1
ATOM 1131 O O . ILE A 1 136 ? -0.865 -5.451 -10.117 1.00 95.38 136 ILE A O 1
ATOM 1135 N N . PHE A 1 137 ? -0.326 -6.333 -8.128 1.00 95.00 137 PHE A N 1
ATOM 1136 C CA . PHE A 1 137 ? -0.967 -7.631 -8.330 1.00 95.00 137 PHE A CA 1
ATOM 1137 C C . PHE A 1 137 ? -1.446 -8.207 -6.998 1.00 95.00 137 PHE A C 1
ATOM 1139 O O . PHE A 1 137 ? -1.042 -7.747 -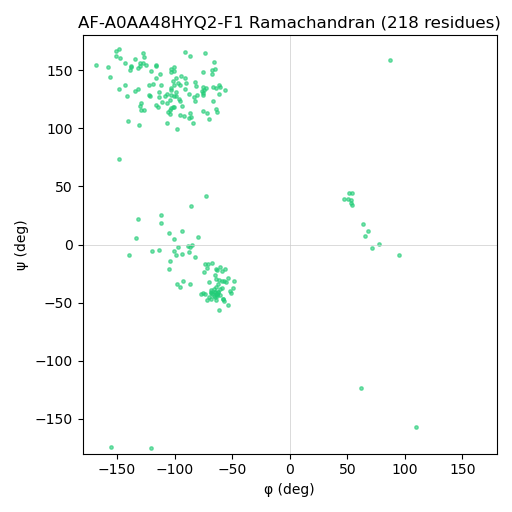5.928 1.00 95.00 137 PHE A O 1
ATOM 1146 N N . LYS A 1 138 ? -2.293 -9.238 -7.053 1.00 92.94 138 LYS A N 1
ATOM 1147 C CA . LYS A 1 138 ? -2.819 -9.914 -5.860 1.00 92.94 138 LYS A CA 1
ATOM 1148 C C . LYS A 1 138 ? -2.271 -11.330 -5.734 1.00 92.94 138 LYS A C 1
ATOM 1150 O O . LYS A 1 138 ? -2.222 -12.081 -6.705 1.00 92.94 138 LYS A O 1
ATOM 1155 N N . VAL A 1 139 ? -1.895 -11.706 -4.516 1.00 90.50 139 VAL A N 1
ATOM 1156 C CA . VAL A 1 139 ? -1.586 -13.088 -4.128 1.00 90.50 139 VAL A CA 1
ATOM 1157 C C . VAL A 1 139 ? -2.370 -13.381 -2.857 1.00 90.50 139 VAL A C 1
ATOM 1159 O O . VAL A 1 139 ? -2.194 -12.687 -1.861 1.00 90.50 139 VAL A O 1
ATOM 1162 N N . GLU A 1 140 ? -3.260 -14.377 -2.897 1.00 85.69 140 GLU A N 1
ATOM 1163 C CA . GLU A 1 140 ? -4.113 -14.759 -1.754 1.00 85.69 140 GLU A CA 1
ATOM 1164 C C . GLU A 1 140 ? -4.879 -13.568 -1.141 1.00 85.69 140 GLU A C 1
ATOM 1166 O O . GLU A 1 140 ? -4.930 -13.405 0.075 1.00 85.69 140 GLU A O 1
ATOM 1171 N N . ASN A 1 141 ? -5.464 -12.723 -1.999 1.00 81.25 141 ASN A N 1
ATOM 1172 C CA . ASN A 1 141 ? -6.175 -11.481 -1.648 1.00 81.25 141 ASN A CA 1
ATOM 1173 C C . ASN A 1 141 ? -5.317 -10.369 -1.021 1.00 81.25 141 ASN A C 1
ATOM 1175 O O . ASN A 1 141 ? -5.856 -9.337 -0.630 1.00 81.25 141 ASN A O 1
ATOM 1179 N N . THR A 1 142 ? -3.995 -10.524 -0.978 1.00 82.94 142 THR A N 1
ATOM 1180 C CA . THR A 1 142 ? -3.074 -9.468 -0.545 1.00 82.94 142 THR A CA 1
ATOM 1181 C C . THR A 1 142 ? -2.488 -8.759 -1.763 1.00 82.94 142 THR A C 1
ATOM 1183 O O . THR A 1 142 ? -1.964 -9.415 -2.668 1.00 82.94 142 THR A O 1
ATOM 1186 N N . ARG A 1 143 ? -2.576 -7.420 -1.804 1.00 89.56 143 ARG A N 1
ATOM 1187 C CA . ARG A 1 143 ? -1.949 -6.600 -2.853 1.00 89.56 143 ARG A CA 1
ATOM 1188 C C . ARG A 1 143 ? -0.447 -6.520 -2.602 1.00 89.56 143 ARG A C 1
ATOM 1190 O O . ARG A 1 143 ? -0.011 -6.160 -1.514 1.00 89.56 143 ARG A O 1
ATOM 1197 N N . TYR A 1 144 ? 0.339 -6.780 -3.634 1.00 92.56 144 TYR A N 1
ATOM 1198 C CA . TYR A 1 144 ? 1.784 -6.578 -3.658 1.00 92.56 144 TYR A CA 1
ATOM 1199 C C . TYR A 1 144 ? 2.170 -5.741 -4.876 1.00 92.56 144 TYR A C 1
ATOM 1201 O O . TYR A 1 144 ? 1.379 -5.585 -5.804 1.00 92.56 144 TYR A O 1
ATOM 1209 N N . TYR A 1 145 ? 3.390 -5.200 -4.881 1.00 93.06 145 TYR A N 1
ATOM 1210 C CA . TYR A 1 145 ? 3.949 -4.574 -6.073 1.00 93.06 145 TYR A CA 1
ATOM 1211 C C . TYR A 1 145 ? 5.347 -5.087 -6.375 1.00 93.06 145 TYR A C 1
ATOM 1213 O O . TYR A 1 145 ? 6.104 -5.487 -5.487 1.00 93.06 145 TYR A O 1
ATOM 1221 N N . SER A 1 146 ? 5.717 -4.965 -7.643 1.00 92.44 146 SER A N 1
ATOM 1222 C CA . SER A 1 146 ? 7.100 -5.012 -8.085 1.00 92.44 146 SER A CA 1
ATOM 1223 C C . SER A 1 146 ? 7.413 -3.826 -8.994 1.00 92.44 146 SER A C 1
ATOM 1225 O O . SER A 1 146 ? 6.542 -3.254 -9.643 1.00 92.44 146 SER A O 1
ATOM 1227 N N . SER A 1 147 ? 8.684 -3.440 -9.025 1.00 85.25 147 SER A N 1
ATOM 1228 C CA . SER A 1 147 ? 9.242 -2.481 -9.984 1.00 85.25 147 SER A CA 1
ATOM 1229 C C . SER A 1 147 ? 10.541 -3.020 -10.598 1.00 85.25 147 SER A C 1
ATOM 1231 O O . SER A 1 147 ? 11.428 -2.245 -10.972 1.00 85.25 147 SER A O 1
ATOM 1233 N N . ILE A 1 148 ? 10.728 -4.343 -10.569 1.00 84.38 148 ILE A N 1
ATOM 1234 C CA . ILE A 1 148 ? 11.967 -5.028 -10.945 1.00 84.38 148 ILE A CA 1
ATOM 1235 C C . ILE A 1 148 ? 11.587 -6.302 -11.694 1.00 84.38 148 ILE A C 1
ATOM 1237 O O . ILE A 1 148 ? 10.807 -7.104 -11.189 1.00 84.38 148 ILE A O 1
ATOM 1241 N N . THR A 1 149 ? 12.152 -6.496 -12.878 1.00 82.31 149 THR A N 1
ATOM 1242 C CA . THR A 1 149 ? 12.009 -7.763 -13.604 1.00 82.31 149 THR A CA 1
ATOM 1243 C C . THR A 1 149 ? 13.065 -8.786 -13.191 1.00 82.31 149 THR A C 1
ATOM 1245 O O . THR A 1 149 ? 14.108 -8.409 -12.652 1.00 82.31 149 THR A O 1
ATOM 1248 N N . ILE A 1 150 ? 12.836 -10.065 -13.500 1.00 76.25 150 ILE A N 1
ATOM 1249 C CA . ILE A 1 150 ? 13.817 -11.144 -13.282 1.00 76.25 150 ILE A CA 1
ATOM 1250 C C . ILE A 1 150 ? 15.147 -10.906 -14.028 1.00 76.25 150 ILE A C 1
ATOM 1252 O O . ILE A 1 150 ? 16.222 -11.202 -13.506 1.00 76.25 150 ILE A O 1
ATOM 1256 N N . ASP A 1 151 ? 15.098 -10.250 -15.191 1.00 77.94 151 ASP A N 1
ATOM 1257 C CA . ASP A 1 151 ? 16.282 -9.838 -15.963 1.00 77.94 151 ASP A CA 1
ATOM 1258 C C . ASP A 1 151 ? 16.947 -8.558 -15.428 1.00 77.94 151 ASP A C 1
ATOM 1260 O O . ASP A 1 151 ? 17.904 -8.036 -16.005 1.00 77.94 151 ASP A O 1
ATOM 1264 N N . LYS A 1 152 ? 16.473 -8.051 -14.283 1.00 76.62 152 LYS A N 1
ATOM 1265 C CA . LYS A 1 152 ? 16.940 -6.833 -13.606 1.00 76.62 152 LYS A CA 1
ATOM 1266 C C . LYS A 1 152 ? 16.737 -5.548 -14.407 1.00 76.62 152 LYS A C 1
ATOM 1268 O O . LYS A 1 152 ? 17.321 -4.521 -14.042 1.00 76.62 152 LYS A O 1
ATOM 1273 N N . ASP A 1 153 ? 15.870 -5.555 -15.420 1.00 78.50 153 ASP A N 1
ATOM 1274 C CA . ASP A 1 153 ? 15.328 -4.318 -15.974 1.00 78.50 153 ASP A CA 1
ATOM 1275 C C . ASP A 1 153 ? 14.496 -3.643 -14.871 1.00 78.50 153 ASP A C 1
ATOM 1277 O O . ASP A 1 153 ? 13.530 -4.204 -14.340 1.00 78.50 153 ASP A O 1
ATOM 1281 N N . LYS A 1 154 ? 14.940 -2.452 -14.456 1.00 84.75 154 LYS A N 1
ATOM 1282 C CA . LYS A 1 154 ? 14.343 -1.694 -13.353 1.00 84.75 154 LYS A CA 1
ATOM 1283 C C . LYS A 1 154 ? 13.352 -0.678 -13.891 1.00 84.75 154 LYS A C 1
ATOM 1285 O O . LYS A 1 154 ? 13.654 0.054 -14.833 1.00 84.75 154 LYS A O 1
ATOM 1290 N N . LEU A 1 155 ? 12.222 -0.591 -13.204 1.00 90.94 155 LEU A N 1
ATOM 1291 C CA . LEU A 1 155 ? 11.184 0.414 -13.405 1.00 90.94 155 LEU A CA 1
ATOM 1292 C C . LEU A 1 155 ? 11.254 1.544 -12.366 1.00 90.94 155 LEU A C 1
ATOM 1294 O O . LEU A 1 155 ? 10.413 2.436 -12.342 1.00 90.94 155 LEU A O 1
ATOM 1298 N N . ARG A 1 156 ? 12.272 1.524 -11.499 1.00 90.88 156 ARG A N 1
ATOM 1299 C CA . ARG A 1 156 ? 12.573 2.597 -10.549 1.00 90.88 156 ARG A CA 1
ATOM 1300 C C . ARG A 1 156 ? 13.537 3.602 -11.151 1.00 90.88 156 ARG A C 1
ATOM 1302 O O . ARG A 1 156 ? 14.591 3.218 -11.654 1.00 90.88 156 ARG A O 1
ATOM 1309 N N . TYR A 1 157 ? 13.214 4.876 -10.985 1.00 92.38 157 TYR A N 1
ATOM 1310 C CA . TYR A 1 157 ? 13.981 5.984 -11.534 1.00 92.38 157 TYR A CA 1
ATOM 1311 C C . TYR A 1 157 ? 14.242 7.125 -10.540 1.00 92.38 157 TYR A C 1
ATOM 1313 O O . TYR A 1 157 ? 14.820 8.145 -10.905 1.00 92.38 157 TYR A O 1
ATOM 1321 N N . GLY A 1 158 ? 13.859 6.958 -9.276 1.00 88.69 158 GLY A N 1
ATOM 1322 C CA . GLY A 1 158 ? 14.225 7.858 -8.194 1.00 88.69 158 GLY A CA 1
ATOM 1323 C C . GLY A 1 158 ? 15.526 7.471 -7.497 1.00 88.69 158 GLY A C 1
ATOM 1324 O O . GLY A 1 158 ? 15.756 6.299 -7.169 1.00 88.69 158 GLY A O 1
ATOM 1325 N N . ASP A 1 159 ? 16.327 8.484 -7.182 1.00 88.81 159 ASP A N 1
ATOM 1326 C CA . ASP A 1 159 ? 17.530 8.370 -6.360 1.00 88.81 159 ASP A CA 1
ATOM 1327 C C . ASP A 1 159 ? 17.259 8.847 -4.933 1.00 88.81 159 ASP A C 1
ATOM 1329 O O . ASP A 1 159 ? 16.540 9.822 -4.710 1.00 88.81 159 ASP A O 1
ATOM 1333 N N . TRP A 1 160 ? 17.823 8.146 -3.944 1.00 85.69 160 TRP A N 1
ATOM 1334 C CA . TRP A 1 160 ? 17.725 8.577 -2.550 1.00 85.69 160 TRP A CA 1
ATOM 1335 C C . TRP A 1 160 ? 18.672 9.751 -2.328 1.00 85.69 160 TRP A C 1
ATOM 1337 O O . TRP A 1 160 ? 19.892 9.593 -2.395 1.00 85.69 160 TRP A O 1
ATOM 1347 N N . ILE A 1 161 ? 18.122 10.922 -2.030 1.00 86.19 161 ILE A N 1
ATOM 1348 C CA . ILE A 1 161 ? 18.912 12.118 -1.761 1.00 86.19 161 ILE A CA 1
ATOM 1349 C C . ILE A 1 161 ? 19.036 12.282 -0.250 1.00 86.19 161 ILE A C 1
ATOM 1351 O O . ILE A 1 161 ? 18.133 12.805 0.402 1.00 86.19 161 ILE A O 1
ATOM 1355 N N . ASN A 1 162 ? 20.176 11.853 0.305 1.00 82.12 162 ASN A N 1
ATOM 1356 C CA . ASN A 1 162 ? 20.448 11.871 1.751 1.00 82.12 162 ASN A CA 1
ATOM 1357 C C . ASN A 1 162 ? 20.184 13.240 2.395 1.00 82.12 162 ASN A C 1
ATOM 1359 O O . ASN A 1 162 ? 19.582 13.317 3.458 1.00 82.12 162 ASN A O 1
ATOM 1363 N N . SER A 1 163 ? 20.574 14.337 1.738 1.00 83.12 163 SER A N 1
ATOM 1364 C CA . SER A 1 163 ? 20.372 15.693 2.272 1.00 83.12 163 SER A CA 1
ATOM 1365 C C . SER A 1 163 ? 18.898 16.086 2.418 1.00 83.12 163 SER A C 1
ATOM 1367 O O . SER A 1 163 ? 18.578 16.991 3.189 1.00 83.12 163 SER A O 1
ATOM 1369 N N . ARG A 1 164 ? 18.002 15.410 1.691 1.00 76.06 164 ARG A N 1
ATOM 1370 C CA . ARG A 1 164 ? 16.556 15.653 1.690 1.00 76.06 164 ARG A CA 1
ATOM 1371 C C . ARG A 1 164 ? 15.747 14.500 2.284 1.00 76.06 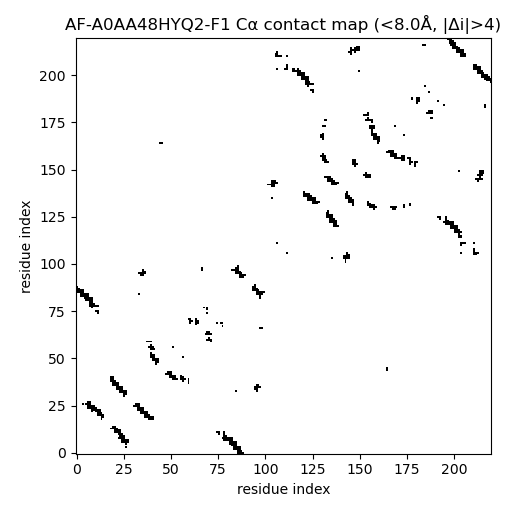164 ARG A C 1
ATOM 1373 O O . ARG A 1 164 ? 14.540 14.643 2.418 1.00 76.06 164 ARG A O 1
ATOM 1380 N N . ASN A 1 165 ? 16.388 13.383 2.643 1.00 73.88 165 ASN A N 1
ATOM 1381 C CA . ASN A 1 165 ? 15.738 12.170 3.150 1.00 73.88 165 ASN A CA 1
ATOM 1382 C C . ASN A 1 165 ? 14.522 11.722 2.319 1.00 73.88 165 ASN A C 1
ATOM 1384 O O . ASN A 1 165 ? 13.508 11.280 2.862 1.00 73.88 165 ASN A O 1
ATOM 1388 N N . GLN A 1 166 ? 14.623 11.838 0.995 1.00 77.38 166 GLN A N 1
ATOM 1389 C CA . GLN A 1 166 ? 13.552 11.467 0.077 1.00 77.38 166 GLN A CA 1
ATOM 1390 C C . GLN A 1 166 ? 14.105 10.942 -1.245 1.00 77.38 166 GLN A C 1
ATOM 1392 O O . GLN A 1 166 ? 15.253 11.214 -1.609 1.00 77.38 166 GLN A O 1
ATOM 1397 N N . PHE A 1 167 ? 13.257 10.214 -1.968 1.00 80.88 167 PHE A N 1
ATOM 1398 C CA . PHE A 1 167 ? 13.494 9.904 -3.369 1.00 80.88 167 PHE A CA 1
ATOM 1399 C C . PHE A 1 167 ? 13.194 11.130 -4.219 1.00 80.88 167 PHE A C 1
ATOM 1401 O O . PHE A 1 167 ? 12.161 11.764 -4.029 1.00 80.88 167 PHE A O 1
ATOM 1408 N N . LEU A 1 168 ? 14.101 11.466 -5.132 1.00 83.06 168 LEU A N 1
ATOM 1409 C CA . LEU A 1 168 ? 13.838 12.442 -6.182 1.00 83.06 168 LEU A CA 1
ATOM 1410 C C . LEU A 1 168 ? 13.973 11.771 -7.549 1.00 83.06 168 LEU A C 1
ATOM 1412 O O . LEU A 1 168 ? 14.917 10.993 -7.728 1.00 83.06 168 LEU A O 1
ATOM 1416 N N . PRO A 1 169 ? 13.064 12.060 -8.498 1.00 90.38 169 PRO A N 1
ATOM 1417 C CA . PRO A 1 169 ? 13.152 11.529 -9.848 1.00 90.38 169 PRO A CA 1
ATOM 1418 C C . PRO A 1 169 ? 14.450 11.975 -10.513 1.00 90.38 169 PRO A C 1
ATOM 1420 O O . PRO A 1 169 ? 14.851 13.140 -10.444 1.00 90.38 169 PRO A O 1
ATOM 1423 N N . ASN A 1 170 ? 15.107 11.030 -11.172 1.00 93.38 170 ASN A N 1
ATOM 1424 C CA . ASN A 1 170 ? 16.256 11.285 -12.017 1.00 93.38 170 ASN A CA 1
ATOM 1425 C C . ASN A 1 170 ? 15.807 11.199 -13.479 1.00 93.38 170 ASN A C 1
ATOM 1427 O O . ASN A 1 170 ? 15.515 10.110 -13.963 1.00 93.38 170 ASN A O 1
ATOM 1431 N N . ALA A 1 171 ? 15.814 12.326 -14.195 1.00 91.62 171 ALA A N 1
ATOM 1432 C CA . ALA A 1 171 ? 15.307 12.421 -15.569 1.00 91.62 171 ALA A CA 1
ATOM 1433 C C . ALA A 1 171 ? 15.946 11.412 -16.549 1.00 91.62 171 ALA A C 1
ATOM 1435 O O . ALA A 1 171 ? 15.302 10.937 -17.486 1.00 91.62 171 ALA A O 1
ATOM 1436 N N . LEU A 1 172 ? 17.220 11.047 -16.345 1.00 91.50 172 LEU A N 1
ATOM 1437 C CA . LEU A 1 172 ? 17.884 10.047 -17.185 1.00 91.50 172 LEU A CA 1
ATOM 1438 C C . LEU A 1 172 ? 17.381 8.633 -16.878 1.00 91.50 172 LEU A C 1
ATOM 1440 O O . LEU A 1 172 ? 17.185 7.835 -17.797 1.00 91.50 172 LEU A O 1
ATOM 1444 N N . LEU A 1 173 ? 17.212 8.307 -15.596 1.00 92.94 173 LEU A N 1
ATOM 1445 C CA . LEU A 1 173 ? 16.675 7.011 -15.184 1.00 92.94 173 LEU A CA 1
ATOM 1446 C C . LEU A 1 173 ? 15.193 6.893 -15.520 1.00 92.94 173 LEU A C 1
ATOM 1448 O O . LEU A 1 173 ? 14.748 5.803 -15.849 1.00 92.94 173 LEU A O 1
ATOM 1452 N N . GLU A 1 174 ? 14.461 8.001 -15.483 1.00 93.44 174 GLU A N 1
ATOM 1453 C CA . GLU A 1 174 ? 13.045 8.070 -15.822 1.00 93.44 174 GLU A CA 1
ATOM 1454 C C . GLU A 1 174 ? 12.862 7.648 -17.272 1.00 93.44 174 GLU A C 1
ATOM 1456 O O . GLU A 1 174 ? 12.250 6.618 -17.540 1.00 93.44 174 GLU A O 1
ATOM 1461 N N . LYS A 1 175 ? 13.551 8.318 -18.203 1.00 94.00 175 LYS A N 1
ATOM 1462 C CA . LYS A 1 175 ? 13.545 7.928 -19.618 1.00 94.00 175 LYS A CA 1
ATOM 1463 C C . LYS A 1 175 ? 13.883 6.444 -19.822 1.00 94.00 175 LYS A C 1
ATOM 1465 O O . LYS A 1 175 ? 13.257 5.786 -20.649 1.00 94.00 175 LYS A O 1
ATOM 1470 N N . LYS A 1 176 ? 14.844 5.903 -19.064 1.00 94.25 176 LYS A N 1
ATOM 1471 C CA . LYS A 1 176 ? 15.193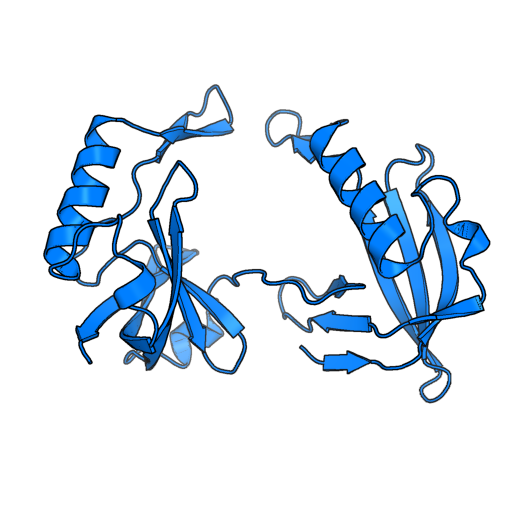 4.473 -19.115 1.00 94.25 176 LYS A CA 1
ATOM 1472 C C . LYS A 1 176 ? 14.092 3.572 -18.556 1.00 94.25 176 LYS A C 1
ATOM 1474 O O . LYS A 1 176 ? 13.860 2.517 -19.127 1.00 94.25 176 LYS A O 1
ATOM 1479 N N . ALA A 1 177 ? 13.416 3.957 -17.477 1.00 94.25 177 ALA A N 1
ATOM 1480 C CA . ALA A 1 177 ? 12.316 3.186 -16.903 1.00 94.25 177 ALA A CA 1
ATOM 1481 C C . ALA A 1 177 ? 11.143 3.078 -17.886 1.00 94.25 177 ALA A C 1
ATOM 1483 O O . ALA A 1 177 ? 10.631 1.982 -18.086 1.00 94.25 177 ALA A O 1
ATOM 1484 N N . TYR A 1 178 ? 10.793 4.169 -18.572 1.00 95.56 178 TYR A N 1
ATOM 1485 C CA . TYR A 1 178 ? 9.780 4.170 -19.633 1.00 95.56 178 TYR A CA 1
ATOM 1486 C C . TYR A 1 178 ? 10.195 3.318 -20.848 1.00 95.56 178 TYR A C 1
ATOM 1488 O O . TYR A 1 178 ? 9.391 2.555 -21.380 1.00 95.56 178 TYR A O 1
ATOM 1496 N N . GLN A 1 179 ? 11.468 3.373 -21.257 1.00 95.25 179 GLN A N 1
ATOM 1497 C CA . GLN A 1 179 ? 12.003 2.494 -22.310 1.00 95.25 179 GLN A CA 1
ATOM 1498 C C . GLN A 1 179 ? 11.978 1.017 -21.903 1.00 95.25 179 GLN A C 1
ATOM 1500 O O . GLN A 1 179 ? 11.604 0.162 -22.704 1.00 95.25 179 GLN A O 1
ATOM 1505 N N . ASN A 1 180 ? 12.356 0.715 -20.660 1.00 94.81 180 ASN A N 1
ATOM 1506 C CA . ASN A 1 180 ? 12.298 -0.634 -20.111 1.00 94.81 180 ASN A CA 1
ATOM 1507 C C . ASN A 1 180 ? 10.854 -1.126 -20.060 1.00 94.81 180 ASN A C 1
ATOM 1509 O O . ASN A 1 180 ? 10.598 -2.241 -20.491 1.00 94.81 180 ASN A O 1
ATOM 1513 N N . PHE A 1 181 ? 9.912 -0.295 -19.610 1.00 95.62 181 PHE A N 1
ATOM 1514 C CA . PHE A 1 181 ? 8.487 -0.615 -19.628 1.00 95.62 181 PHE A CA 1
ATOM 1515 C C . PHE A 1 181 ? 8.033 -1.013 -21.037 1.00 95.62 181 PHE A C 1
ATOM 1517 O O . PHE A 1 181 ? 7.510 -2.109 -21.230 1.00 95.62 181 PHE A O 1
ATOM 1524 N N . GLN A 1 182 ? 8.335 -0.179 -22.038 1.00 95.56 182 GLN A N 1
ATOM 1525 C C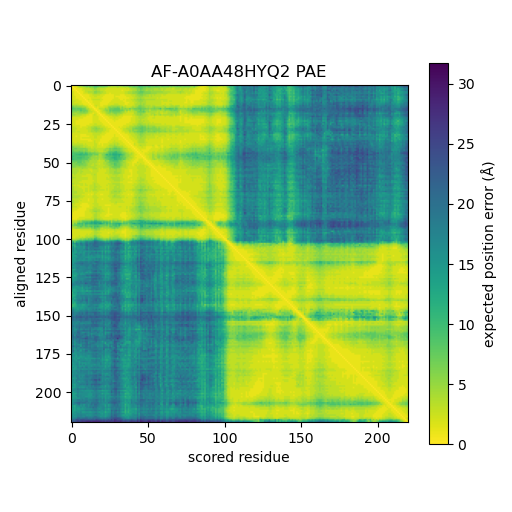A . GLN A 1 182 ? 7.997 -0.475 -23.428 1.00 95.56 182 GLN A CA 1
ATOM 1526 C C . GLN A 1 182 ? 8.652 -1.761 -23.933 1.00 95.56 182 GLN A C 1
ATOM 1528 O O . GLN A 1 182 ? 8.019 -2.519 -24.657 1.00 95.56 182 GLN A O 1
ATOM 1533 N N . LYS A 1 183 ? 9.896 -2.038 -23.544 1.00 94.19 183 LYS A N 1
ATOM 1534 C CA . LYS A 1 183 ? 10.603 -3.270 -23.910 1.00 94.19 183 LYS A CA 1
ATOM 1535 C C . LYS A 1 183 ? 9.979 -4.514 -23.266 1.00 94.19 183 LYS A C 1
ATOM 1537 O O . LYS A 1 183 ? 9.854 -5.528 -23.939 1.00 94.19 183 LYS A O 1
ATOM 1542 N N . ILE A 1 184 ? 9.611 -4.438 -21.986 1.00 94.19 184 ILE A N 1
ATOM 1543 C CA . ILE A 1 184 ? 9.063 -5.559 -21.208 1.00 94.19 184 ILE A CA 1
ATOM 1544 C C . ILE A 1 184 ? 7.671 -5.937 -21.721 1.00 94.19 184 ILE A C 1
ATOM 1546 O O . ILE A 1 184 ? 7.398 -7.112 -21.942 1.00 94.19 184 ILE A O 1
ATOM 1550 N N . PHE A 1 185 ? 6.805 -4.942 -21.921 1.00 94.19 185 PHE A N 1
ATOM 1551 C CA . PHE A 1 185 ? 5.391 -5.161 -22.239 1.00 94.19 185 PHE A CA 1
ATOM 1552 C C . PHE A 1 185 ? 5.057 -5.004 -23.725 1.00 94.19 185 PHE A C 1
ATOM 1554 O O . PHE A 1 185 ? 3.923 -5.244 -24.128 1.00 94.19 185 PHE A O 1
ATOM 1561 N N . ASN A 1 186 ? 6.028 -4.586 -24.542 1.00 94.81 186 ASN A N 1
ATOM 1562 C CA . ASN A 1 186 ? 5.831 -4.206 -25.943 1.00 94.81 186 ASN A CA 1
ATOM 1563 C C . ASN A 1 186 ? 4.738 -3.130 -26.129 1.00 94.81 186 ASN A C 1
ATOM 1565 O O . ASN A 1 186 ? 4.004 -3.123 -27.117 1.00 94.81 186 ASN A O 1
ATOM 1569 N N . LEU A 1 187 ? 4.623 -2.218 -25.158 1.00 94.81 187 LEU A N 1
ATOM 1570 C CA . LEU A 1 187 ? 3.551 -1.230 -25.077 1.00 94.81 187 LEU A CA 1
ATOM 1571 C C . LEU A 1 187 ? 4.056 0.070 -24.426 1.00 94.81 187 LEU A C 1
ATOM 1573 O O . LEU A 1 187 ? 4.738 -0.000 -23.404 1.00 94.81 187 LEU A O 1
ATOM 1577 N N . PRO A 1 188 ? 3.756 1.262 -24.975 1.00 96.19 188 PRO A N 1
ATOM 1578 C CA . PRO A 1 188 ? 4.105 2.518 -24.312 1.00 96.19 188 PRO A CA 1
ATOM 1579 C C . PRO A 1 188 ? 3.339 2.676 -22.986 1.00 96.19 188 PRO A C 1
ATOM 1581 O O . PRO A 1 188 ? 2.229 2.162 -22.838 1.00 96.19 188 PRO A O 1
ATOM 1584 N N . PHE A 1 189 ? 3.921 3.394 -22.020 1.00 94.12 189 PHE A N 1
ATOM 1585 C CA . PHE A 1 189 ? 3.348 3.525 -20.672 1.00 94.12 189 PHE A CA 1
ATOM 1586 C C . PHE A 1 189 ? 1.969 4.193 -20.664 1.00 94.12 189 PHE A C 1
ATOM 1588 O O . PHE A 1 189 ? 1.117 3.855 -19.850 1.00 94.12 189 PHE A O 1
ATOM 1595 N N . GLU A 1 190 ? 1.704 5.092 -21.604 1.00 95.75 190 GLU A N 1
ATOM 1596 C CA . GLU A 1 190 ? 0.416 5.771 -21.763 1.00 95.75 190 GLU A CA 1
ATOM 1597 C C . GLU A 1 190 ? -0.738 4.795 -22.034 1.00 95.75 190 GLU A C 1
ATOM 1599 O O . GLU A 1 190 ? -1.896 5.142 -21.832 1.00 95.75 190 GLU A O 1
ATOM 1604 N N . ARG A 1 191 ? -0.425 3.572 -22.478 1.00 96.81 191 ARG A N 1
ATOM 1605 C CA . ARG A 1 191 ? -1.388 2.499 -22.747 1.00 96.81 191 ARG A CA 1
ATOM 1606 C C . ARG A 1 191 ? -1.378 1.407 -21.674 1.00 96.81 191 ARG A C 1
ATOM 1608 O O . ARG A 1 191 ? -1.999 0.372 -21.867 1.00 96.81 191 ARG A O 1
ATOM 1615 N N . LYS A 1 192 ? -0.694 1.611 -20.543 1.00 94.88 192 LYS A N 1
ATOM 1616 C CA . LYS A 1 192 ? -0.508 0.608 -19.474 1.00 94.88 192 LYS A CA 1
ATOM 1617 C C . LYS A 1 192 ? -1.790 -0.109 -19.029 1.00 94.88 192 LYS A C 1
ATOM 1619 O O . LYS A 1 192 ? -1.709 -1.271 -18.655 1.00 94.88 192 LYS A O 1
ATOM 1624 N N . ASP A 1 193 ? -2.947 0.552 -19.090 1.00 95.62 193 ASP A N 1
ATOM 1625 C CA . ASP A 1 193 ? -4.227 -0.017 -18.654 1.00 95.62 193 ASP A CA 1
ATOM 1626 C C . ASP A 1 193 ? -4.691 -1.179 -19.554 1.00 95.62 193 ASP A C 1
ATOM 1628 O O . ASP A 1 193 ? -5.517 -1.992 -19.150 1.00 95.62 193 ASP A O 1
ATOM 1632 N N . GLU A 1 194 ? -4.116 -1.325 -20.751 1.00 96.06 194 GLU A N 1
ATOM 1633 C CA . GLU A 1 194 ? -4.331 -2.498 -21.607 1.00 96.06 194 GLU A CA 1
ATOM 1634 C C . GLU A 1 194 ? -3.660 -3.763 -21.062 1.00 96.06 194 GLU A C 1
ATOM 1636 O O . GLU A 1 194 ? -4.009 -4.856 -21.480 1.00 96.06 194 GLU A O 1
ATOM 1641 N N . LEU A 1 195 ? -2.714 -3.633 -20.127 1.00 95.94 195 LEU A N 1
ATOM 1642 C CA . LEU A 1 195 ? -2.008 -4.766 -19.522 1.00 95.94 195 LEU A CA 1
ATOM 1643 C C . LEU A 1 195 ? -2.745 -5.333 -18.305 1.00 95.94 195 LEU A C 1
ATOM 1645 O O . LEU A 1 195 ? -2.309 -6.336 -17.739 1.00 95.94 195 LEU A O 1
ATOM 1649 N N . ILE A 1 196 ? -3.831 -4.698 -17.858 1.00 96.50 196 ILE A N 1
ATOM 1650 C CA . ILE A 1 196 ? -4.618 -5.205 -16.733 1.00 96.50 196 ILE A CA 1
ATOM 1651 C C . ILE A 1 196 ? -5.182 -6.582 -17.099 1.00 96.50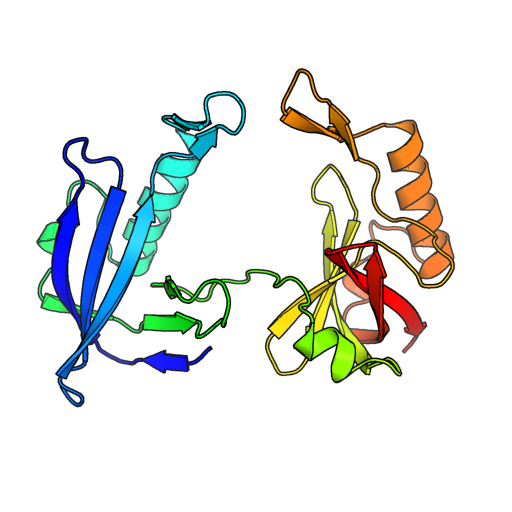 196 ILE A C 1
ATOM 1653 O O . ILE A 1 196 ? -5.663 -6.804 -18.206 1.00 96.50 196 ILE A O 1
ATOM 1657 N N . ASN A 1 197 ? -5.123 -7.514 -16.151 1.00 95.88 197 ASN A N 1
ATOM 1658 C CA . ASN A 1 197 ? -5.418 -8.942 -16.306 1.00 95.88 197 ASN A CA 1
ATOM 1659 C C . ASN A 1 197 ? -4.389 -9.764 -17.098 1.00 95.88 197 ASN A C 1
ATOM 1661 O O . ASN A 1 197 ? -4.535 -10.985 -17.154 1.00 95.88 197 ASN A O 1
ATOM 1665 N N . HIS A 1 198 ? -3.328 -9.165 -17.647 1.00 97.06 198 HIS A N 1
ATOM 1666 C CA . HIS A 1 198 ? -2.265 -9.955 -18.268 1.00 97.06 198 HIS A CA 1
ATOM 1667 C C . HIS A 1 198 ? -1.506 -10.762 -17.213 1.00 97.06 198 HIS A C 1
ATOM 1669 O O . HIS A 1 198 ? -1.318 -10.316 -16.074 1.00 97.06 198 HIS A O 1
ATOM 1675 N N . LYS A 1 199 ? -1.048 -11.953 -17.599 1.00 97.88 199 LYS A N 1
ATOM 1676 C CA . LYS A 1 199 ? -0.333 -12.879 -16.728 1.00 97.88 199 LYS A CA 1
ATOM 1677 C C . LYS A 1 199 ? 1.097 -12.420 -16.480 1.00 97.88 199 LYS A C 1
ATOM 1679 O O . LYS A 1 199 ? 1.856 -12.071 -17.391 1.00 97.88 199 LYS A O 1
ATOM 1684 N N . ILE A 1 200 ? 1.484 -12.507 -15.217 1.00 96.88 200 ILE A N 1
ATOM 1685 C CA . ILE A 1 200 ? 2.847 -12.309 -14.740 1.00 96.88 200 ILE A CA 1
ATOM 1686 C C . ILE A 1 200 ? 3.222 -13.452 -13.806 1.00 96.88 200 ILE A C 1
ATOM 1688 O O . ILE A 1 200 ? 2.375 -14.019 -13.111 1.00 96.88 200 ILE A O 1
ATOM 1692 N N . LYS A 1 201 ? 4.512 -13.762 -13.747 1.00 96.94 201 LYS A N 1
ATOM 1693 C CA . LYS A 1 201 ? 5.071 -14.652 -12.737 1.00 96.94 201 LYS A CA 1
ATOM 1694 C C . LYS A 1 201 ? 5.898 -13.852 -11.756 1.00 96.94 201 LYS A C 1
ATOM 1696 O O . LYS A 1 201 ? 6.770 -13.088 -12.151 1.00 96.94 201 LYS A O 1
ATOM 1701 N N . ILE A 1 202 ? 5.619 -14.024 -10.476 1.00 96.38 202 ILE A N 1
ATOM 1702 C CA . ILE A 1 202 ? 6.266 -13.314 -9.381 1.00 96.38 202 ILE A CA 1
ATOM 1703 C C . ILE A 1 202 ? 7.273 -14.233 -8.724 1.00 96.38 202 ILE A C 1
ATOM 1705 O O . ILE A 1 202 ? 6.921 -15.334 -8.314 1.00 96.38 202 ILE A O 1
ATOM 1709 N N . TYR A 1 203 ? 8.499 -13.759 -8.560 1.00 95.25 203 TYR A N 1
ATOM 1710 C CA . TYR A 1 203 ? 9.572 -14.469 -7.883 1.00 95.25 203 TYR A CA 1
ATOM 1711 C C . TYR A 1 203 ? 9.984 -13.690 -6.631 1.00 95.25 203 TYR A C 1
ATOM 1713 O O . TYR A 1 203 ? 10.388 -12.528 -6.730 1.00 95.25 203 TYR A O 1
ATOM 1721 N N . PRO A 1 204 ? 9.886 -14.285 -5.430 1.00 94.12 204 PRO A N 1
ATOM 1722 C CA . PRO A 1 204 ? 10.399 -13.647 -4.234 1.00 94.12 204 PRO A CA 1
ATOM 1723 C C . PRO A 1 204 ? 11.928 -13.716 -4.218 1.00 94.12 204 PRO A C 1
ATOM 1725 O O . PRO A 1 204 ? 12.533 -14.768 -4.425 1.00 94.12 204 PRO A O 1
ATOM 1728 N N . ALA A 1 205 ? 12.555 -12.584 -3.923 1.00 91.81 205 ALA A N 1
ATOM 1729 C CA . ALA A 1 205 ? 13.997 -12.424 -3.853 1.00 91.81 205 ALA A CA 1
ATOM 1730 C C . ALA A 1 205 ? 14.407 -11.806 -2.508 1.00 91.81 205 ALA A C 1
ATOM 1732 O O . ALA A 1 205 ? 13.620 -11.141 -1.828 1.00 91.81 205 ALA A O 1
ATOM 1733 N N . GLN A 1 206 ? 15.657 -12.041 -2.109 1.00 91.81 206 GLN A N 1
ATOM 1734 C CA . GLN A 1 206 ? 16.201 -11.574 -0.836 1.00 91.81 206 GLN A CA 1
ATOM 1735 C C . GLN A 1 206 ? 17.559 -10.900 -1.044 1.00 91.81 206 GLN A C 1
ATOM 1737 O O . GLN A 1 206 ? 18.436 -11.423 -1.729 1.00 91.81 206 GLN A O 1
ATOM 1742 N N . ALA A 1 207 ? 17.746 -9.737 -0.421 1.00 85.94 207 ALA A N 1
ATOM 1743 C CA . ALA A 1 207 ? 19.017 -9.023 -0.358 1.00 85.94 207 ALA A CA 1
ATOM 1744 C C . ALA A 1 207 ? 19.302 -8.625 1.095 1.00 85.94 207 ALA A C 1
ATOM 1746 O O . ALA A 1 207 ? 18.723 -7.678 1.638 1.00 85.94 207 ALA A O 1
ATOM 1747 N N . GLY A 1 208 ? 20.193 -9.374 1.748 1.00 88.69 208 GLY A N 1
ATOM 1748 C CA . GLY A 1 208 ? 20.428 -9.240 3.184 1.00 88.69 208 GLY A CA 1
ATOM 1749 C C . GLY A 1 208 ? 19.157 -9.555 3.979 1.00 88.69 208 GLY A C 1
ATOM 1750 O O . GLY A 1 208 ? 18.585 -10.631 3.839 1.00 88.69 208 GLY A O 1
ATOM 1751 N N . LYS A 1 209 ? 18.702 -8.608 4.806 1.00 84.75 209 LYS A N 1
ATOM 1752 C CA . LYS A 1 209 ? 17.463 -8.740 5.595 1.00 84.75 209 LYS A CA 1
ATOM 1753 C C . LYS A 1 209 ? 16.197 -8.298 4.848 1.00 84.75 209 LYS A C 1
ATOM 1755 O O . LYS A 1 209 ? 15.117 -8.374 5.414 1.00 84.75 209 LYS A O 1
ATOM 1760 N N . ASN A 1 210 ? 16.326 -7.802 3.617 1.00 85.31 210 ASN A N 1
ATOM 1761 C CA . ASN A 1 210 ? 15.197 -7.270 2.862 1.00 85.31 210 ASN A CA 1
ATOM 1762 C C . ASN A 1 210 ? 14.674 -8.310 1.873 1.00 85.31 210 ASN A C 1
ATOM 1764 O O . ASN A 1 210 ? 15.452 -8.851 1.083 1.00 85.31 210 ASN A O 1
ATOM 1768 N N . TYR A 1 211 ? 13.361 -8.512 1.878 1.00 90.25 211 TYR A N 1
ATOM 1769 C CA . TYR A 1 211 ? 12.641 -9.276 0.866 1.00 90.25 211 TYR A CA 1
ATOM 1770 C C . TYR A 1 211 ? 12.020 -8.320 -0.156 1.00 90.25 211 TYR A C 1
ATOM 1772 O O . TYR A 1 211 ? 11.591 -7.214 0.183 1.00 90.25 211 TYR A O 1
ATOM 1780 N N . TYR A 1 212 ? 12.000 -8.729 -1.418 1.00 91.50 212 TYR A N 1
ATOM 1781 C CA . TYR A 1 212 ? 11.380 -7.992 -2.516 1.00 91.50 212 TYR A CA 1
ATOM 1782 C C . TYR A 1 212 ? 10.841 -8.970 -3.558 1.00 91.50 212 TYR A C 1
ATOM 1784 O O . TYR A 1 212 ? 11.103 -10.170 -3.493 1.00 91.50 212 TYR A O 1
ATOM 1792 N N . LEU A 1 213 ? 10.048 -8.455 -4.493 1.00 94.44 213 LEU A N 1
ATOM 1793 C CA . LEU A 1 213 ? 9.433 -9.244 -5.553 1.00 94.44 213 LEU A CA 1
ATOM 1794 C C . LEU A 1 213 ? 10.024 -8.826 -6.891 1.00 94.44 213 LEU A C 1
ATOM 1796 O O . LEU A 1 213 ? 10.089 -7.633 -7.197 1.00 94.44 213 LEU A O 1
ATOM 1800 N N . GLU A 1 214 ? 10.433 -9.805 -7.679 1.00 95.19 214 GLU A N 1
ATOM 1801 C CA . GLU A 1 214 ? 10.750 -9.658 -9.095 1.00 95.19 214 GLU A CA 1
ATOM 1802 C C . GLU A 1 214 ? 9.587 -10.223 -9.909 1.00 95.19 214 GLU A C 1
ATOM 1804 O O . GLU A 1 214 ? 8.881 -11.116 -9.434 1.00 95.19 214 GLU A O 1
ATOM 1809 N N . PHE A 1 215 ? 9.366 -9.710 -11.116 1.00 95.50 215 PHE A N 1
ATOM 1810 C CA . PHE A 1 215 ? 8.352 -10.261 -12.010 1.00 95.50 215 PHE A CA 1
ATOM 1811 C C . PHE A 1 215 ? 8.915 -10.650 -13.377 1.00 95.50 215 PHE A C 1
ATOM 1813 O O . PHE A 1 215 ? 9.909 -10.107 -13.859 1.00 95.50 215 PHE A O 1
ATOM 1820 N N . GLU A 1 216 ? 8.240 -11.590 -14.011 1.00 95.38 216 GLU A N 1
ATOM 1821 C CA . GLU A 1 216 ? 8.399 -11.974 -15.404 1.00 95.38 216 GLU A CA 1
ATOM 1822 C C . GLU A 1 216 ? 7.046 -11.770 -16.083 1.00 95.38 216 GLU A C 1
ATOM 1824 O O . GLU A 1 216 ? 6.015 -12.217 -15.576 1.00 95.38 216 GLU A O 1
ATOM 1829 N N . TYR A 1 217 ? 7.033 -11.044 -17.196 1.00 94.94 217 TYR A N 1
ATOM 1830 C CA . TYR A 1 217 ? 5.821 -10.848 -17.978 1.00 94.94 217 TYR A CA 1
ATOM 1831 C C . TYR A 1 217 ? 5.601 -12.057 -18.886 1.00 94.94 217 TYR A C 1
ATOM 1833 O O . TYR A 1 217 ? 6.490 -12.411 -19.657 1.00 94.94 217 TYR A O 1
ATOM 1841 N N . ILE A 1 218 ? 4.434 -12.694 -18.772 1.00 93.31 218 ILE A N 1
ATOM 1842 C CA . ILE A 1 218 ? 4.105 -13.913 -19.523 1.00 93.31 218 ILE A CA 1
ATOM 1843 C C . ILE A 1 218 ? 3.273 -13.570 -20.768 1.00 93.31 218 ILE A C 1
ATOM 1845 O O . ILE A 1 218 ? 3.438 -14.209 -21.805 1.00 93.31 218 ILE A O 1
ATOM 1849 N N . GLY A 1 219 ? 2.414 -12.548 -20.686 1.00 86.31 219 GLY A N 1
ATOM 1850 C CA . GLY A 1 219 ? 1.473 -12.183 -21.749 1.00 86.31 219 GLY A CA 1
ATOM 1851 C C . GLY A 1 219 ? 0.021 -12.485 -21.378 1.00 86.31 219 GLY A C 1
ATOM 1852 O O . GLY A 1 219 ? -0.313 -12.549 -20.197 1.00 86.31 219 GLY A O 1
ATOM 1853 N N . GLU A 1 220 ? -0.840 -12.638 -22.383 1.00 78.75 220 GLU A N 1
ATOM 1854 C CA . GLU A 1 220 ? -2.268 -12.967 -22.219 1.00 78.75 220 GLU A CA 1
ATOM 1855 C C . GLU A 1 220 ? -2.527 -14.402 -21.716 1.00 78.75 220 GLU A C 1
ATOM 1857 O O . GLU A 1 220 ? -1.829 -15.372 -22.093 1.00 78.75 220 GLU A O 1
#

Sequence (220 aa):
MIIKQNLELIEIKRNDKNTNADLIFLDLETNKTYSVHMNRQKWNKKTEKFEDDEEKATKVDNLLTQELGVTFENLETAIGETHDIYVYEDKERPFNSLFEVNEVSKPDELFFKKYRGGIETTIDEIEDTGDRIRIIFKVENTRYYSSITIDKDKLRYGDWINSRNQFLPNALLEKKAYQNFQKIFNLPFERKDELINHKIKIYPAQAGKNYYLEFEYIGE

Nearest PDB structures (foldseek):
  3s5k-assembly1_A  TM=6.995E-01  e=1.242E+00  Plasmodium falciparum HB3
  7vpe-assembly1_A  TM=7.272E-01  e=1.818E+00  Plasmodium falciparum
  8wyu-assembly1_A  TM=6.961E-01  e=2.521E+00  Plasmodium falciparum 3D7
  7x0q-assembly1_A  TM=2.518E-01  e=5.900E-02  Acetivibrio thermocellus
  2m41-assembly1_B  TM=5.697E-01  e=2.141E+00  Homo sapiens

Mean predicted aligned error: 10.15 Å

pLDDT: mean 90.35, std 6.97, range [56.03, 97.88]

Radius of gyration: 20.51 Å; Cα contacts (8 Å, |Δi|>4): 431; chains: 1; bounding box: 43×42×50 Å

Organism: NCBI:txid3033792